Protein AF-A0A9Q0IWR7-F1 (afdb_monomer_lite)

Structure (mmCIF, N/CA/C/O backbone):
data_AF-A0A9Q0IWR7-F1
#
_entry.id   AF-A0A9Q0IWR7-F1
#
loop_
_atom_site.group_PDB
_atom_site.id
_atom_site.type_symbol
_atom_site.label_atom_id
_atom_site.label_alt_id
_atom_site.label_comp_id
_atom_site.label_asym_id
_atom_site.label_entity_id
_atom_site.label_seq_id
_atom_site.pdbx_PDB_ins_code
_atom_site.Cartn_x
_atom_site.Cartn_y
_atom_site.Cartn_z
_atom_site.occupancy
_atom_site.B_iso_or_equiv
_atom_site.auth_seq_id
_atom_site.auth_comp_id
_atom_site.auth_asym_id
_atom_site.auth_atom_id
_atom_site.pdbx_PDB_model_num
ATOM 1 N N . MET A 1 1 ? 2.827 -54.522 26.777 1.00 41.12 1 MET A N 1
ATOM 2 C CA . MET A 1 1 ? 3.327 -54.935 28.103 1.00 41.12 1 MET A CA 1
ATOM 3 C C . MET A 1 1 ? 3.420 -53.697 28.974 1.00 41.12 1 MET A C 1
ATOM 5 O O . MET A 1 1 ? 3.984 -52.702 28.541 1.00 41.12 1 MET A O 1
ATOM 9 N N . PHE A 1 2 ? 2.756 -53.741 30.126 1.00 38.50 2 PHE A N 1
ATOM 10 C CA . PHE A 1 2 ? 2.715 -52.684 31.132 1.00 38.50 2 PHE A CA 1
ATOM 11 C C . PHE A 1 2 ? 4.059 -52.558 31.858 1.00 38.50 2 PHE A C 1
ATOM 13 O O . PHE A 1 2 ? 4.732 -53.561 32.070 1.00 38.50 2 PHE A O 1
ATOM 20 N N . GLY A 1 3 ? 4.394 -51.349 32.307 1.00 38.94 3 GLY A N 1
ATOM 21 C CA . GLY A 1 3 ? 5.533 -51.109 33.192 1.00 38.94 3 GLY A CA 1
ATOM 22 C C . GLY A 1 3 ? 5.441 -49.756 33.887 1.00 38.94 3 GLY A C 1
ATOM 23 O O . GLY A 1 3 ? 6.139 -48.819 33.522 1.00 38.94 3 GLY A O 1
ATOM 24 N N . ARG A 1 4 ? 4.542 -49.647 34.873 1.00 45.91 4 ARG A N 1
ATOM 25 C CA . ARG A 1 4 ? 4.593 -48.610 35.915 1.00 45.91 4 ARG A CA 1
ATOM 26 C C . ARG A 1 4 ? 5.762 -48.927 36.855 1.00 45.91 4 ARG A C 1
ATOM 28 O O . ARG A 1 4 ? 5.906 -50.087 37.224 1.00 45.91 4 ARG A O 1
ATOM 35 N N . SER A 1 5 ? 6.473 -47.917 37.356 1.00 41.66 5 SER A N 1
ATOM 36 C CA . SER A 1 5 ? 6.994 -47.993 38.724 1.00 41.66 5 SER A CA 1
ATOM 37 C C . SER A 1 5 ? 7.139 -46.613 39.362 1.00 41.66 5 SER A C 1
ATOM 39 O O . SER A 1 5 ? 7.797 -45.719 38.835 1.00 41.66 5 SER A O 1
ATOM 41 N N . LEU A 1 6 ? 6.444 -46.473 40.488 1.00 42.81 6 LEU A N 1
ATOM 42 C CA . LEU A 1 6 ? 6.506 -45.396 41.467 1.00 42.81 6 LEU A CA 1
ATOM 43 C C . LEU A 1 6 ? 7.696 -45.647 42.398 1.00 42.81 6 LEU A C 1
ATOM 45 O O . LEU A 1 6 ? 7.884 -46.776 42.838 1.00 42.81 6 LEU A O 1
ATOM 49 N N . ALA A 1 7 ? 8.382 -44.592 42.829 1.00 48.00 7 ALA A N 1
ATOM 50 C CA . ALA A 1 7 ? 9.009 -44.585 44.145 1.00 48.00 7 ALA A CA 1
ATOM 51 C C . ALA A 1 7 ? 8.925 -43.178 44.743 1.00 48.00 7 ALA A C 1
ATOM 53 O O . ALA A 1 7 ? 9.315 -42.185 44.137 1.00 48.00 7 ALA A O 1
ATOM 54 N N . ARG A 1 8 ? 8.336 -43.140 45.934 1.00 42.78 8 ARG A N 1
ATOM 55 C CA . ARG A 1 8 ? 8.039 -42.004 46.797 1.00 42.78 8 ARG A CA 1
ATOM 56 C C . ARG A 1 8 ? 8.850 -42.271 48.064 1.00 42.78 8 ARG A C 1
ATOM 58 O O . ARG A 1 8 ? 8.611 -43.313 48.662 1.00 42.78 8 ARG A O 1
ATOM 65 N N . ILE A 1 9 ? 9.767 -41.395 48.475 1.00 40.28 9 ILE A N 1
ATOM 66 C CA . ILE A 1 9 ? 10.351 -41.430 49.828 1.00 40.28 9 ILE A CA 1
ATOM 67 C C . ILE A 1 9 ? 10.498 -39.990 50.336 1.00 40.28 9 ILE A C 1
ATOM 69 O O . ILE A 1 9 ? 11.224 -39.186 49.758 1.00 40.28 9 ILE A O 1
ATOM 73 N N . SER A 1 10 ? 9.744 -39.700 51.397 1.00 44.88 10 SER A N 1
ATOM 74 C CA . SER A 1 10 ? 9.852 -38.536 52.281 1.00 44.88 10 SER A CA 1
ATOM 75 C C . SER A 1 10 ? 10.959 -38.733 53.319 1.00 44.88 10 SER A C 1
ATOM 77 O O . SER A 1 10 ? 11.195 -39.871 53.710 1.00 44.88 10 SER A O 1
ATOM 79 N N . HIS A 1 11 ? 11.539 -37.626 53.800 1.00 40.84 11 HIS A N 1
ATOM 80 C CA . HIS A 1 11 ? 11.895 -37.281 55.199 1.00 40.84 11 HIS A CA 1
ATOM 81 C C . HIS A 1 11 ? 12.843 -36.060 55.129 1.00 40.84 11 HIS A C 1
ATOM 83 O O . HIS A 1 11 ? 13.889 -36.149 54.503 1.00 40.84 11 HIS A O 1
ATOM 89 N N . SER A 1 12 ? 12.415 -34.834 55.452 1.00 35.91 12 SER A N 1
ATOM 90 C CA . SER A 1 12 ? 12.261 -34.223 56.791 1.00 35.91 12 SER A CA 1
ATOM 91 C C . SER A 1 12 ? 13.590 -34.011 57.546 1.00 35.91 12 SER A C 1
ATOM 93 O O . SER A 1 12 ? 14.082 -34.936 58.182 1.00 35.91 12 SER A O 1
ATOM 95 N N . ASP A 1 13 ? 14.102 -32.773 57.421 1.00 40.91 13 ASP A N 1
ATOM 96 C CA . ASP A 1 13 ? 14.822 -31.859 58.352 1.00 40.91 13 ASP A CA 1
ATOM 97 C C . ASP A 1 13 ? 14.980 -32.284 59.833 1.00 40.91 13 ASP A C 1
ATOM 99 O O . ASP A 1 13 ? 14.091 -32.986 60.326 1.00 40.91 13 ASP A O 1
ATOM 103 N N . PRO A 1 14 ? 15.997 -31.801 60.614 1.00 50.84 14 PRO A N 1
ATOM 104 C CA . PRO A 1 14 ? 16.181 -30.353 60.887 1.00 50.84 14 PRO A CA 1
ATOM 105 C C . PRO A 1 14 ? 17.577 -29.846 61.368 1.00 50.84 14 PRO A C 1
ATOM 107 O O . PRO A 1 14 ? 18.531 -30.602 61.515 1.00 50.84 14 PRO A O 1
ATOM 110 N N . SER A 1 15 ? 17.611 -28.549 61.730 1.00 34.06 15 SER A N 1
ATOM 111 C CA . SER A 1 15 ? 18.489 -27.879 62.725 1.00 34.06 15 SER A CA 1
ATOM 112 C C . SER A 1 15 ? 19.572 -26.945 62.150 1.00 34.06 15 SER A C 1
ATOM 114 O O . SER A 1 15 ? 20.612 -27.391 61.688 1.00 34.06 15 SER A O 1
ATOM 116 N N . VAL A 1 16 ? 19.278 -25.644 61.997 1.00 40.47 16 VAL A N 1
ATOM 117 C CA . VAL A 1 16 ? 19.500 -24.528 62.960 1.00 40.47 16 VAL A CA 1
ATOM 118 C C . VAL A 1 16 ? 20.969 -24.103 63.077 1.00 40.47 16 VAL A C 1
ATOM 120 O O . VAL A 1 16 ? 21.772 -24.785 63.704 1.00 40.47 16 VAL A O 1
ATOM 123 N N . ALA A 1 17 ? 21.270 -22.900 62.580 1.00 39.53 17 ALA A N 1
ATOM 124 C CA . ALA A 1 17 ? 22.280 -22.017 63.158 1.00 39.53 17 ALA A CA 1
ATOM 125 C C . ALA A 1 17 ? 21.910 -20.553 62.874 1.00 39.53 17 ALA A C 1
ATOM 127 O O . ALA A 1 17 ? 21.744 -20.135 61.730 1.00 39.53 17 ALA A O 1
ATOM 128 N N . SER A 1 18 ? 21.728 -19.831 63.973 1.00 39.38 18 SER A N 1
ATOM 129 C CA . SER A 1 18 ? 21.350 -18.432 64.113 1.00 39.38 18 SER A CA 1
ATOM 130 C C . SER A 1 18 ? 22.397 -17.457 63.568 1.00 39.38 18 SER A C 1
ATOM 132 O O . SER A 1 18 ? 23.594 -17.733 63.602 1.00 39.38 18 SER A O 1
ATOM 134 N N . GLY A 1 19 ? 21.934 -16.276 63.160 1.00 35.06 19 GLY A N 1
ATOM 135 C CA . GLY A 1 19 ? 22.763 -15.113 62.859 1.00 35.06 19 GLY A CA 1
ATOM 136 C C . GLY A 1 19 ? 21.893 -13.867 62.722 1.00 35.06 19 GLY A C 1
ATOM 137 O O . GLY A 1 19 ? 21.294 -13.641 61.677 1.00 35.06 19 GLY A O 1
ATOM 138 N N . GLU A 1 20 ? 21.791 -13.132 63.826 1.00 35.59 20 GLU A N 1
ATOM 139 C CA . GLU A 1 20 ? 21.267 -11.769 64.011 1.00 35.59 20 GLU A CA 1
ATOM 140 C C . GLU A 1 20 ? 21.790 -10.813 62.915 1.00 35.59 20 GLU A C 1
ATOM 142 O O . GLU A 1 20 ? 22.864 -11.036 62.371 1.00 35.59 20 GLU A O 1
ATOM 147 N N . GLY A 1 21 ? 21.175 -9.708 62.504 1.00 31.61 21 GLY A N 1
ATOM 148 C CA . GLY A 1 21 ? 20.061 -8.876 62.946 1.00 31.61 21 GLY A CA 1
ATOM 149 C C . GLY A 1 21 ? 20.115 -7.602 62.071 1.00 31.61 21 GLY A C 1
ATOM 150 O O . GLY A 1 21 ? 21.163 -7.299 61.501 1.00 31.61 21 GLY A O 1
ATOM 151 N N . GLY A 1 22 ? 19.012 -6.867 61.909 1.00 32.97 22 GLY A N 1
ATOM 152 C CA . GLY A 1 22 ? 19.027 -5.619 61.130 1.00 32.97 22 GLY A CA 1
ATOM 153 C C . GLY A 1 22 ? 17.662 -5.208 60.596 1.00 32.97 22 GLY A C 1
ATOM 154 O O . GLY A 1 22 ? 17.288 -5.537 59.478 1.00 32.97 22 GLY A O 1
ATOM 155 N N . GLU A 1 23 ? 16.932 -4.508 61.446 1.00 37.97 23 GLU A N 1
ATOM 156 C CA . GLU A 1 23 ? 15.616 -3.908 61.268 1.00 37.97 23 GLU A CA 1
ATOM 157 C C . GLU A 1 23 ? 15.608 -2.767 60.240 1.00 37.97 23 GLU A C 1
ATOM 159 O O . GLU A 1 23 ? 16.366 -1.825 60.412 1.00 37.97 23 GLU A O 1
ATOM 164 N N . GLU A 1 24 ? 14.701 -2.788 59.252 1.00 38.50 24 GLU A N 1
ATOM 165 C CA . GLU A 1 24 ? 14.081 -1.565 58.719 1.00 38.50 24 GLU A CA 1
ATOM 166 C C . GLU A 1 24 ? 12.637 -1.810 58.245 1.00 38.50 24 GLU A C 1
ATOM 168 O O . GLU A 1 24 ? 12.240 -2.887 57.799 1.00 38.50 24 GLU A O 1
ATOM 173 N N . ARG A 1 25 ? 11.837 -0.768 58.459 1.00 37.94 25 ARG A N 1
ATOM 174 C CA . ARG A 1 25 ? 10.377 -0.703 58.547 1.00 37.94 25 ARG A CA 1
ATOM 175 C C . ARG A 1 25 ? 9.692 -0.590 57.181 1.00 37.94 25 ARG A C 1
ATOM 177 O O . ARG A 1 25 ? 10.256 -0.043 56.244 1.00 37.94 25 ARG A O 1
ATOM 184 N N . GLY A 1 26 ? 8.399 -0.928 57.151 1.00 32.69 26 GLY A N 1
ATOM 185 C CA . GLY A 1 26 ? 7.436 -0.328 56.215 1.00 32.69 26 GLY A CA 1
ATOM 186 C C . GLY A 1 26 ? 6.724 -1.329 55.316 1.00 32.69 26 GLY A C 1
ATOM 187 O O . GLY A 1 26 ? 7.130 -1.559 54.183 1.00 32.69 26 GLY A O 1
ATOM 188 N N . GLY A 1 27 ? 5.640 -1.916 55.824 1.00 38.59 27 GLY A N 1
ATOM 189 C CA . GLY A 1 27 ? 4.700 -2.673 55.009 1.00 38.59 27 GLY A CA 1
ATOM 190 C C . GLY A 1 27 ? 3.850 -1.731 54.164 1.00 38.59 27 GLY A C 1
ATOM 191 O O . GLY A 1 27 ? 3.197 -0.845 54.706 1.00 38.59 27 GLY A O 1
ATOM 192 N N . ASP A 1 28 ? 3.834 -1.961 52.855 1.00 31.08 28 ASP A N 1
ATOM 193 C CA . ASP A 1 28 ? 2.766 -1.482 51.990 1.00 31.08 28 ASP A CA 1
ATOM 194 C C . ASP A 1 28 ? 2.452 -2.533 50.918 1.00 31.08 28 ASP A C 1
ATOM 196 O O . ASP A 1 28 ? 3.308 -3.322 50.497 1.00 31.08 28 ASP A O 1
ATOM 200 N N . GLY A 1 29 ? 1.170 -2.607 50.581 1.00 30.97 29 GLY A N 1
ATOM 201 C CA . GLY A 1 29 ? 0.523 -3.714 49.903 1.00 30.97 29 GLY A CA 1
ATOM 202 C C . GLY A 1 29 ? 1.158 -4.071 48.565 1.00 30.97 29 GLY A C 1
ATOM 203 O O . GLY A 1 29 ? 1.404 -3.229 47.706 1.00 30.97 29 GLY A O 1
ATOM 204 N N . ARG A 1 30 ? 1.335 -5.375 48.343 1.00 27.56 30 ARG A N 1
ATOM 205 C CA . ARG A 1 30 ? 1.455 -5.928 46.994 1.00 27.56 30 ARG A CA 1
ATOM 206 C C . ARG A 1 30 ? 0.053 -6.225 46.460 1.00 27.56 30 ARG A C 1
ATOM 208 O O . ARG A 1 30 ? -0.486 -7.278 46.798 1.00 27.56 30 ARG A O 1
ATOM 215 N N . PRO A 1 31 ? -0.537 -5.391 45.591 1.00 27.89 31 PRO A N 1
ATOM 216 C CA . PRO A 1 31 ? -1.572 -5.861 44.699 1.00 27.89 31 PRO A CA 1
ATOM 217 C C . PRO A 1 31 ? -0.926 -6.535 43.485 1.00 27.89 31 PRO A C 1
ATOM 219 O O . PRO A 1 31 ? 0.030 -6.048 42.883 1.00 27.89 31 PRO A O 1
ATOM 222 N N . HIS A 1 32 ? -1.468 -7.706 43.177 1.00 25.92 32 HIS A N 1
ATOM 223 C CA . HIS A 1 32 ? -1.419 -8.427 41.914 1.00 25.92 32 HIS A CA 1
ATOM 224 C C . HIS A 1 32 ? -0.669 -7.767 40.747 1.00 25.92 32 HIS A C 1
ATOM 226 O O . HIS A 1 32 ? -1.102 -6.788 40.145 1.00 25.92 32 HIS A O 1
ATOM 232 N N . ARG A 1 33 ? 0.390 -8.459 40.321 1.00 28.05 33 ARG A N 1
ATOM 233 C CA . ARG A 1 33 ? 1.011 -8.380 38.997 1.00 28.05 33 ARG A CA 1
ATOM 234 C C . ARG A 1 33 ? -0.003 -8.817 37.926 1.00 28.05 33 ARG A C 1
ATOM 236 O O . ARG A 1 33 ? 0.057 -9.934 37.423 1.00 28.05 33 ARG A O 1
ATOM 243 N N . VAL A 1 34 ? -0.962 -7.951 37.615 1.00 30.86 34 VAL A N 1
ATOM 244 C CA . VAL A 1 34 ? -1.959 -8.113 36.553 1.00 30.86 34 VAL A CA 1
ATOM 245 C C . VAL A 1 34 ? -2.017 -6.782 35.795 1.00 30.86 34 VAL A C 1
ATOM 247 O O . VAL A 1 34 ? -2.397 -5.761 36.349 1.00 30.86 34 VAL A O 1
ATOM 250 N N . LEU A 1 35 ? -1.619 -6.824 34.517 1.00 29.80 35 LEU A N 1
ATOM 251 C CA . LEU A 1 35 ? -1.789 -5.780 33.489 1.00 29.80 35 LEU A CA 1
ATOM 252 C C . LEU A 1 35 ? -0.868 -4.546 33.546 1.00 29.80 35 LEU A C 1
ATOM 254 O O . LEU A 1 35 ? -1.330 -3.412 33.583 1.00 29.80 35 LEU A O 1
ATOM 258 N N . VAL A 1 36 ? 0.437 -4.750 33.339 1.00 28.16 36 VAL A N 1
ATOM 259 C CA . VAL A 1 36 ? 1.291 -3.711 32.721 1.00 28.16 36 VAL A CA 1
ATOM 260 C C . VAL A 1 36 ? 1.744 -4.189 31.341 1.00 28.16 36 VAL A C 1
ATOM 262 O O . VAL A 1 36 ? 2.918 -4.376 31.061 1.00 28.16 36 VAL A O 1
ATOM 265 N N . TYR A 1 37 ? 0.768 -4.442 30.471 1.00 27.36 37 TYR A N 1
ATOM 266 C CA . TYR A 1 37 ? 0.974 -4.641 29.035 1.00 27.36 37 TYR A CA 1
ATOM 267 C C . TYR A 1 37 ? -0.186 -3.979 28.285 1.00 27.36 37 TYR A C 1
ATOM 269 O O . TYR A 1 37 ? -1.074 -4.672 27.798 1.00 27.36 37 TYR A O 1
ATOM 277 N N . SER A 1 38 ? -0.249 -2.641 28.241 1.00 30.70 38 SER A N 1
ATOM 278 C CA . SER A 1 38 ? -1.127 -1.946 27.268 1.00 30.70 38 SER A CA 1
ATOM 279 C C . SER A 1 38 ? -0.945 -0.432 27.102 1.00 30.70 38 SER A C 1
ATOM 281 O O . SER A 1 38 ? -1.618 0.133 26.248 1.00 30.70 38 SER A O 1
ATOM 283 N N . ALA A 1 39 ? -0.052 0.245 27.829 1.00 29.77 39 ALA A N 1
ATOM 284 C CA . ALA A 1 39 ? 0.081 1.703 27.692 1.00 29.77 39 ALA A CA 1
ATOM 285 C C . ALA A 1 39 ? 1.221 2.173 26.761 1.00 29.77 39 ALA A C 1
ATOM 287 O O . ALA A 1 39 ? 1.175 3.296 26.285 1.00 29.77 39 ALA A O 1
ATOM 288 N N . ALA A 1 40 ? 2.209 1.331 26.436 1.00 29.47 40 ALA A N 1
ATOM 289 C CA . ALA A 1 40 ? 3.458 1.781 25.800 1.00 29.47 40 ALA A CA 1
ATOM 290 C C . ALA A 1 40 ? 3.580 1.519 24.279 1.00 29.47 40 ALA A C 1
ATOM 292 O O . ALA A 1 40 ? 4.687 1.452 23.758 1.00 29.47 40 ALA A O 1
ATOM 293 N N . VAL A 1 41 ? 2.475 1.340 23.543 1.00 39.16 41 VAL A N 1
ATOM 294 C CA . VAL A 1 41 ? 2.519 1.120 22.071 1.00 39.16 41 VAL A CA 1
ATOM 295 C C . VAL A 1 41 ? 1.772 2.215 21.294 1.00 39.16 41 VAL A C 1
ATOM 297 O O . VAL A 1 41 ? 1.523 2.071 20.101 1.00 39.16 41 VAL A O 1
ATOM 300 N N . MET A 1 42 ? 1.380 3.317 21.943 1.00 33.22 42 MET A N 1
ATOM 301 C CA . MET A 1 42 ? 0.519 4.325 21.306 1.00 33.22 42 MET A CA 1
ATOM 302 C C . MET A 1 42 ? 1.178 5.664 20.957 1.00 33.22 42 MET A C 1
ATOM 304 O O . MET A 1 42 ? 0.521 6.455 20.284 1.00 33.22 42 MET A O 1
ATOM 308 N N . ASP A 1 43 ? 2.464 5.866 21.256 1.00 31.22 43 ASP A N 1
ATOM 309 C CA . ASP A 1 43 ? 3.120 7.169 21.047 1.00 31.22 43 ASP A CA 1
ATOM 310 C C . ASP A 1 43 ? 4.036 7.279 19.820 1.00 31.22 43 ASP A C 1
ATOM 312 O O . ASP A 1 43 ? 4.661 8.310 19.620 1.00 31.22 43 ASP A O 1
ATOM 316 N N . ASP A 1 44 ? 4.043 6.296 18.917 1.00 37.50 44 ASP A N 1
ATOM 317 C CA . ASP A 1 44 ? 4.749 6.423 17.633 1.00 37.50 44 ASP A CA 1
ATOM 318 C C . ASP A 1 44 ? 3.852 6.027 16.456 1.00 37.50 44 ASP A C 1
ATOM 320 O O . ASP A 1 44 ? 4.021 5.007 15.781 1.00 37.50 44 ASP A O 1
ATOM 324 N N . VAL A 1 45 ? 2.866 6.878 16.171 1.00 37.59 45 VAL A N 1
ATOM 325 C CA . VAL A 1 45 ? 2.390 7.017 14.792 1.00 37.59 45 VAL A CA 1
ATOM 326 C C . VAL A 1 45 ? 3.107 8.236 14.224 1.00 37.59 45 VAL A C 1
ATOM 328 O O . VAL A 1 45 ? 2.621 9.348 14.427 1.00 37.59 45 VAL A O 1
ATOM 331 N N . PRO A 1 46 ? 4.254 8.074 13.535 1.00 42.16 46 PRO A N 1
ATOM 332 C CA . PRO A 1 46 ? 4.946 9.211 12.957 1.00 42.16 46 PRO A CA 1
ATOM 333 C C . PRO A 1 46 ? 3.995 9.954 12.020 1.00 42.16 46 PRO A C 1
ATOM 335 O O . PRO A 1 46 ? 3.526 9.433 10.999 1.00 42.16 46 PRO A O 1
ATOM 338 N N . HIS A 1 47 ? 3.714 11.191 12.414 1.00 44.78 47 HIS A N 1
ATOM 339 C CA . HIS A 1 47 ? 2.859 12.156 11.749 1.00 44.78 47 HIS A CA 1
ATOM 340 C C . HIS A 1 47 ? 3.579 12.741 10.523 1.00 44.78 47 HIS A C 1
ATOM 342 O O . HIS A 1 47 ? 3.740 13.942 10.407 1.00 44.78 47 HIS A O 1
ATOM 348 N N . ALA A 1 48 ? 4.060 11.902 9.605 1.00 41.06 48 ALA A N 1
ATOM 349 C CA . ALA A 1 48 ? 4.603 12.347 8.323 1.00 41.06 48 ALA A CA 1
ATOM 350 C C . ALA A 1 48 ? 4.715 11.165 7.356 1.00 41.06 48 ALA A C 1
ATOM 352 O O . ALA A 1 48 ? 5.745 10.510 7.228 1.00 41.06 48 ALA A O 1
ATOM 353 N N . LEU A 1 49 ? 3.642 10.903 6.617 1.00 39.94 49 LEU A N 1
ATOM 354 C CA . LEU A 1 49 ? 3.804 10.438 5.245 1.00 39.94 49 LEU A CA 1
ATOM 355 C C . LEU A 1 49 ? 3.165 11.506 4.379 1.00 39.94 49 LEU A C 1
ATOM 357 O O . LEU A 1 49 ? 2.032 11.368 3.927 1.00 39.94 49 LEU A O 1
ATOM 361 N N . VAL A 1 50 ? 3.913 12.603 4.244 1.00 37.56 50 VAL A N 1
ATOM 362 C CA . VAL A 1 50 ? 3.805 13.525 3.119 1.00 37.56 50 VAL A CA 1
ATOM 363 C C . VAL A 1 50 ? 3.653 12.654 1.876 1.00 37.56 50 VAL A C 1
ATOM 365 O O . VAL A 1 50 ? 4.529 11.846 1.565 1.00 37.56 50 VAL A O 1
ATOM 368 N N . ALA A 1 51 ? 2.505 12.746 1.211 1.00 51.31 51 ALA A N 1
ATOM 369 C CA . ALA A 1 51 ? 2.427 12.304 -0.167 1.00 51.31 51 ALA A CA 1
ATOM 370 C C . ALA A 1 51 ? 3.390 13.195 -0.960 1.00 51.31 51 ALA A C 1
ATOM 372 O O . ALA A 1 51 ? 3.300 14.417 -0.852 1.00 51.31 51 ALA A O 1
ATOM 373 N N . PRO A 1 52 ? 4.307 12.600 -1.736 1.00 44.16 52 PRO A N 1
ATOM 374 C CA . PRO A 1 52 ? 4.291 12.960 -3.144 1.00 44.16 52 PRO A CA 1
ATOM 375 C C . PRO A 1 52 ? 4.771 11.782 -4.000 1.00 44.16 52 PRO A C 1
ATOM 377 O O . PRO A 1 52 ? 5.928 11.729 -4.402 1.00 44.16 52 PRO A O 1
ATOM 380 N N . THR A 1 53 ? 3.896 10.840 -4.356 1.00 46.28 53 THR A N 1
ATOM 381 C CA . THR A 1 53 ? 4.220 9.955 -5.495 1.00 46.28 53 THR A CA 1
ATOM 382 C C . THR A 1 53 ? 3.948 10.624 -6.839 1.00 46.28 53 THR A C 1
ATOM 384 O O . THR A 1 53 ? 4.336 10.081 -7.858 1.00 46.28 53 THR A O 1
ATOM 387 N N . GLY A 1 54 ? 3.380 11.836 -6.850 1.00 38.34 54 GLY A N 1
ATOM 388 C CA . GLY A 1 54 ? 3.417 12.711 -8.024 1.00 38.34 54 GLY A CA 1
ATOM 389 C C . GLY A 1 54 ? 4.757 13.436 -8.211 1.00 38.34 54 GLY A C 1
ATOM 390 O O . GLY A 1 54 ? 4.963 14.021 -9.260 1.00 38.34 54 GLY A O 1
ATOM 391 N N . GLY A 1 55 ? 5.660 13.414 -7.216 1.00 37.44 55 GLY A N 1
ATOM 392 C CA . GLY A 1 55 ? 6.923 14.167 -7.241 1.00 37.44 55 GLY A CA 1
ATOM 393 C C . GLY A 1 55 ? 8.166 13.347 -7.597 1.00 37.44 55 GLY A C 1
ATOM 394 O O . GLY A 1 55 ? 9.126 13.896 -8.119 1.00 37.44 55 GLY A O 1
ATOM 395 N N . GLN A 1 56 ? 8.160 12.030 -7.359 1.00 43.38 56 GLN A N 1
ATOM 396 C CA . GLN A 1 56 ? 9.287 11.162 -7.741 1.00 43.38 56 GLN A CA 1
ATOM 397 C C . GLN A 1 56 ? 9.284 10.804 -9.230 1.00 43.38 56 GLN A C 1
ATOM 399 O O . GLN A 1 56 ? 10.342 10.529 -9.788 1.00 43.38 56 GLN A O 1
ATOM 404 N N . ASP A 1 57 ? 8.125 10.880 -9.890 1.00 41.38 57 ASP A N 1
ATOM 405 C CA . ASP A 1 57 ? 8.079 10.851 -11.350 1.00 41.38 57 ASP A CA 1
ATOM 406 C C . ASP A 1 57 ? 8.769 12.098 -11.936 1.00 41.38 57 ASP A C 1
ATOM 408 O O . ASP A 1 57 ? 9.534 11.970 -12.889 1.00 41.38 57 ASP A O 1
ATOM 412 N N . ILE A 1 58 ? 8.617 13.280 -11.322 1.00 43.94 58 ILE A N 1
ATOM 413 C CA . ILE A 1 58 ? 9.165 14.552 -11.836 1.00 43.94 58 ILE A CA 1
ATOM 414 C C . ILE A 1 58 ? 10.694 14.505 -11.985 1.00 43.94 58 ILE A C 1
ATOM 416 O O . ILE A 1 58 ? 11.212 14.910 -13.020 1.00 43.94 58 ILE A O 1
ATOM 420 N N . ILE A 1 59 ? 11.414 13.932 -11.016 1.00 46.28 59 ILE A N 1
ATOM 421 C CA . ILE A 1 59 ? 12.889 13.983 -10.984 1.00 46.28 59 ILE A CA 1
ATOM 422 C C . ILE A 1 59 ? 13.538 13.091 -12.064 1.00 46.28 59 ILE A C 1
ATOM 424 O O . ILE A 1 59 ? 14.665 13.343 -12.483 1.00 46.28 59 ILE A O 1
ATOM 428 N N . ILE A 1 60 ? 12.844 12.059 -12.562 1.00 48.22 60 ILE A N 1
ATOM 429 C CA . ILE A 1 60 ? 13.420 11.116 -13.543 1.00 48.22 60 ILE A CA 1
ATOM 430 C C . ILE A 1 60 ? 12.980 11.432 -14.978 1.00 48.22 60 ILE A C 1
ATOM 432 O O . ILE A 1 60 ? 13.764 11.230 -15.909 1.00 48.22 60 ILE A O 1
ATOM 436 N N . TRP A 1 61 ? 11.791 12.013 -15.182 1.00 44.84 61 TRP A N 1
ATOM 437 C CA . TRP A 1 61 ? 11.428 12.587 -16.488 1.00 44.84 61 TRP A CA 1
ATOM 438 C C . TRP A 1 61 ? 12.337 13.768 -16.878 1.00 44.84 61 TRP A C 1
ATOM 440 O O . TRP A 1 61 ? 12.546 14.020 -18.063 1.00 44.84 61 TRP A O 1
ATOM 450 N N . GLU A 1 62 ? 12.968 14.426 -15.903 1.00 44.72 6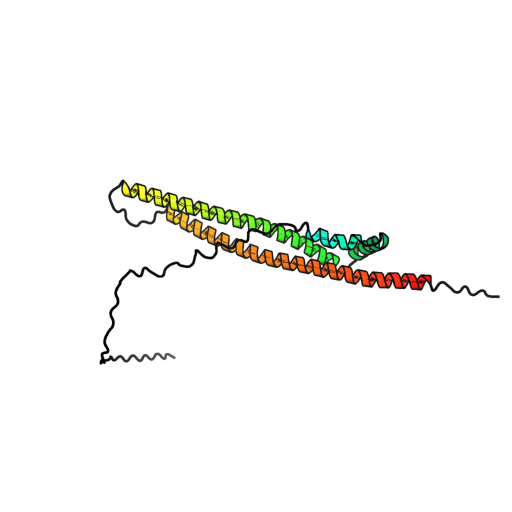2 GLU A N 1
ATOM 451 C CA . GLU A 1 62 ? 13.916 15.526 -16.117 1.00 44.72 62 GLU A CA 1
ATOM 452 C C . GLU A 1 62 ? 15.264 15.071 -16.719 1.00 44.72 62 GLU A C 1
ATOM 454 O O . GLU A 1 62 ? 15.951 15.846 -17.383 1.00 44.72 62 GLU A O 1
ATOM 459 N N . GLY A 1 63 ? 15.618 13.783 -16.599 1.00 48.12 63 GLY A N 1
ATOM 460 C CA . GLY A 1 63 ? 16.798 13.211 -17.262 1.00 48.12 63 GLY A CA 1
ATOM 461 C C . GLY A 1 63 ? 16.646 13.067 -18.784 1.00 48.12 63 GLY A C 1
ATOM 462 O O . GLY A 1 63 ? 17.632 13.168 -19.515 1.00 48.12 63 GLY A O 1
ATOM 463 N N . LEU A 1 64 ? 15.412 12.881 -19.270 1.00 50.44 64 LEU A N 1
ATOM 464 C CA . LEU A 1 64 ? 15.084 12.824 -20.703 1.00 50.44 64 LEU A CA 1
ATOM 465 C C . LEU A 1 64 ? 15.023 14.215 -21.342 1.00 50.44 64 LEU A C 1
ATOM 467 O O . LEU A 1 64 ? 15.329 14.362 -22.522 1.00 50.44 64 LEU A O 1
ATOM 471 N N . ALA A 1 65 ? 14.742 15.256 -20.552 1.00 49.91 65 ALA A N 1
ATOM 472 C CA . ALA A 1 65 ? 14.708 16.643 -21.018 1.00 49.91 65 ALA A CA 1
ATOM 473 C C . ALA A 1 65 ? 16.068 17.165 -21.539 1.00 49.91 65 ALA A C 1
ATOM 475 O O . ALA A 1 65 ? 16.129 18.246 -22.119 1.00 49.91 65 ALA A O 1
ATOM 476 N N . ARG A 1 66 ? 17.163 16.404 -21.369 1.00 58.75 66 ARG A N 1
ATOM 477 C CA . ARG A 1 66 ? 18.500 16.715 -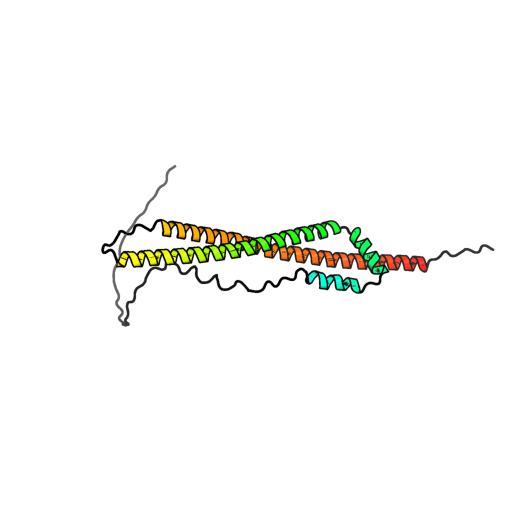21.915 1.00 58.75 66 ARG A CA 1
ATOM 478 C C . ARG A 1 66 ? 18.848 15.955 -23.204 1.00 58.75 66 ARG A C 1
ATOM 480 O O . ARG A 1 66 ? 20.003 15.998 -23.627 1.00 58.75 66 ARG A O 1
ATOM 487 N N . LEU A 1 67 ? 17.902 15.249 -23.830 1.00 65.31 67 LEU A N 1
ATOM 488 C CA . LEU A 1 67 ? 18.116 14.610 -25.133 1.00 65.31 67 LEU A CA 1
ATOM 489 C C . LEU A 1 67 ? 17.771 15.572 -26.280 1.00 65.31 67 LEU A C 1
ATOM 491 O O . LEU A 1 67 ? 16.820 16.344 -26.196 1.00 65.31 67 LEU A O 1
ATOM 495 N N . SER A 1 68 ? 18.535 15.519 -27.376 1.00 78.31 68 SER A N 1
ATOM 496 C CA . SER A 1 68 ? 18.125 16.175 -28.623 1.00 78.31 68 SER A CA 1
ATOM 497 C C . SER A 1 68 ? 16.836 15.534 -29.146 1.00 78.31 68 SER A C 1
ATOM 499 O O . SER A 1 68 ? 16.588 14.356 -28.886 1.00 78.31 68 SER A O 1
ATOM 501 N N . ALA A 1 69 ? 16.035 16.275 -29.918 1.00 75.44 69 ALA A N 1
ATOM 502 C CA . ALA A 1 69 ? 14.744 15.791 -30.421 1.00 75.44 69 ALA A CA 1
ATOM 503 C C . ALA A 1 69 ? 14.838 14.412 -31.111 1.00 75.44 69 ALA A C 1
ATOM 505 O O . ALA A 1 69 ? 14.046 13.525 -30.811 1.00 75.44 69 ALA A O 1
ATOM 506 N N . GLY A 1 70 ? 15.865 14.185 -31.940 1.00 72.94 70 GLY A N 1
ATOM 507 C CA . GLY A 1 70 ? 16.078 12.889 -32.599 1.00 72.94 70 GLY A CA 1
ATOM 508 C C . GLY A 1 70 ? 16.499 11.758 -31.648 1.00 72.94 70 GLY A C 1
ATOM 509 O O . GLY A 1 70 ? 16.075 10.619 -31.818 1.00 72.94 70 GLY A O 1
ATOM 510 N N . LYS A 1 71 ? 17.285 12.054 -30.602 1.00 75.19 71 LYS A N 1
ATOM 511 C CA . LYS A 1 71 ? 17.652 11.053 -29.582 1.00 75.19 71 LYS A CA 1
ATOM 512 C C . LYS A 1 71 ? 16.460 10.719 -28.676 1.00 75.19 71 LYS A C 1
ATOM 514 O O . LYS A 1 71 ? 16.342 9.584 -28.223 1.00 75.19 71 LYS A O 1
ATOM 519 N N . GLN A 1 72 ? 15.572 11.685 -28.441 1.00 78.00 72 GLN A N 1
ATOM 520 C CA . GLN A 1 72 ? 14.318 11.482 -27.718 1.00 78.00 72 GLN A CA 1
ATOM 521 C C . GLN A 1 72 ? 13.345 10.594 -28.509 1.00 78.00 72 GLN A C 1
ATOM 523 O O . GLN A 1 72 ? 12.830 9.624 -27.960 1.00 78.00 72 GLN A O 1
ATOM 528 N N . GLU A 1 73 ? 13.152 10.861 -29.803 1.00 78.31 73 GLU A N 1
ATOM 529 C CA . GLU A 1 73 ? 12.307 10.033 -30.675 1.00 78.31 73 GLU A CA 1
ATOM 530 C C . GLU A 1 73 ? 12.806 8.581 -30.738 1.00 78.31 73 GLU A C 1
ATOM 532 O O . GLU A 1 73 ? 12.033 7.635 -30.561 1.00 78.31 73 GLU A O 1
ATOM 537 N N . ALA A 1 74 ? 14.121 8.394 -30.882 1.00 77.69 74 ALA A N 1
ATOM 538 C CA . ALA A 1 74 ? 14.734 7.073 -30.858 1.00 77.69 74 ALA A CA 1
ATOM 539 C C . ALA A 1 74 ? 14.545 6.351 -29.512 1.00 77.69 74 ALA A C 1
ATOM 541 O O . ALA A 1 74 ? 14.301 5.144 -29.488 1.00 77.69 74 ALA A O 1
ATOM 542 N N . PHE A 1 75 ? 14.607 7.077 -28.390 1.00 78.19 75 PHE A N 1
ATOM 543 C CA . PHE A 1 75 ? 14.333 6.516 -27.065 1.00 78.19 75 PHE A CA 1
ATOM 544 C C . PHE A 1 75 ? 12.882 6.047 -26.919 1.00 78.19 75 PHE A C 1
ATOM 546 O O . PHE A 1 75 ? 12.630 4.979 -26.356 1.00 78.19 75 PHE A O 1
ATOM 553 N N . ASP A 1 76 ? 11.920 6.814 -27.431 1.00 82.62 76 ASP A N 1
ATOM 554 C CA . ASP A 1 76 ? 10.505 6.451 -27.356 1.00 82.62 76 ASP A CA 1
ATOM 555 C C . ASP A 1 76 ? 10.182 5.202 -28.194 1.00 82.62 76 ASP A C 1
ATOM 557 O O . ASP A 1 76 ? 9.451 4.323 -27.717 1.00 82.62 76 ASP A O 1
ATOM 561 N N . ILE A 1 77 ? 10.782 5.071 -29.386 1.00 82.81 77 ILE A N 1
ATOM 562 C CA . ILE A 1 77 ? 10.699 3.853 -30.212 1.00 82.81 77 ILE A CA 1
ATOM 563 C C . ILE A 1 77 ? 11.348 2.670 -29.481 1.00 82.81 77 ILE A C 1
ATOM 565 O O . ILE A 1 77 ? 10.713 1.627 -29.317 1.00 82.81 77 ILE A O 1
ATOM 569 N N . PHE A 1 78 ? 12.566 2.847 -28.963 1.00 85.56 78 PHE A N 1
ATOM 570 C CA . PHE A 1 78 ? 13.286 1.810 -28.220 1.00 85.56 78 PHE A CA 1
ATOM 571 C C . PHE A 1 78 ? 12.476 1.300 -27.021 1.00 85.56 78 PHE A C 1
ATOM 573 O O . PHE A 1 78 ? 12.301 0.096 -26.834 1.00 85.56 78 PHE A O 1
ATOM 580 N N . ARG A 1 79 ? 11.897 2.210 -26.230 1.00 85.38 79 ARG A N 1
ATOM 581 C CA . ARG A 1 79 ? 11.059 1.862 -25.076 1.00 85.38 79 ARG A CA 1
ATOM 582 C C . ARG A 1 79 ? 9.807 1.076 -25.472 1.00 85.38 79 ARG A C 1
ATOM 584 O O . ARG A 1 79 ? 9.377 0.209 -24.707 1.00 85.38 79 ARG A O 1
ATOM 591 N N . ARG A 1 80 ? 9.191 1.384 -26.619 1.00 86.94 80 ARG A N 1
ATOM 592 C CA . ARG A 1 80 ? 7.990 0.684 -27.114 1.00 86.94 80 ARG A CA 1
ATOM 593 C C . ARG A 1 80 ? 8.272 -0.795 -27.385 1.00 86.94 80 ARG A C 1
ATOM 595 O O . ARG A 1 80 ? 7.431 -1.642 -27.066 1.00 86.94 80 ARG A O 1
ATOM 602 N N . ASP A 1 81 ? 9.456 -1.083 -27.911 1.00 86.75 81 ASP A N 1
ATOM 603 C CA . ASP A 1 81 ? 9.825 -2.414 -28.393 1.00 86.75 81 ASP A CA 1
ATOM 604 C C . ASP A 1 81 ? 10.720 -3.177 -27.390 1.00 86.75 81 ASP A C 1
ATOM 606 O O . ASP A 1 81 ? 11.024 -4.353 -27.579 1.00 86.75 81 ASP A O 1
ATOM 610 N N . HIS A 1 82 ? 11.075 -2.544 -26.266 1.00 89.50 82 HIS A N 1
ATOM 611 C CA . HIS A 1 82 ? 11.903 -3.129 -25.215 1.00 89.50 82 HIS A CA 1
ATOM 612 C C . HIS A 1 82 ? 11.277 -4.378 -24.569 1.00 89.50 82 HIS A C 1
ATOM 614 O O . HIS A 1 82 ? 10.108 -4.378 -24.165 1.00 89.50 82 HIS A O 1
ATOM 620 N N . GLN A 1 83 ? 12.097 -5.414 -24.358 1.00 90.50 83 GLN A N 1
ATOM 621 C CA . GLN A 1 83 ? 11.691 -6.701 -23.771 1.00 90.50 83 GLN A CA 1
ATOM 622 C C . GLN A 1 83 ? 10.980 -6.566 -22.411 1.00 90.50 83 GLN A C 1
ATOM 624 O O . GLN A 1 83 ? 9.983 -7.239 -22.151 1.00 90.50 83 GLN A O 1
ATOM 629 N N . ASP A 1 84 ? 11.429 -5.633 -21.565 1.00 88.25 84 ASP A N 1
ATOM 630 C CA . ASP A 1 84 ? 10.887 -5.453 -20.211 1.00 88.25 84 ASP A CA 1
ATOM 631 C C . ASP A 1 84 ? 9.639 -4.556 -20.158 1.00 88.25 84 ASP A C 1
ATOM 633 O O . ASP A 1 84 ? 9.093 -4.335 -19.073 1.00 88.25 84 ASP A O 1
ATOM 637 N N . ARG A 1 85 ? 9.150 -4.031 -21.296 1.00 88.56 85 ARG A N 1
ATOM 638 C CA . ARG A 1 85 ? 8.029 -3.071 -21.324 1.00 88.56 85 ARG A CA 1
ATOM 639 C C . ARG A 1 85 ? 6.803 -3.587 -20.576 1.00 88.56 85 ARG A C 1
ATOM 641 O O . ARG A 1 85 ? 6.217 -2.859 -19.778 1.00 88.56 85 ARG A O 1
ATOM 648 N N . ARG A 1 86 ? 6.412 -4.841 -20.831 1.00 89.56 86 ARG A N 1
ATOM 649 C CA . ARG A 1 86 ? 5.235 -5.452 -20.189 1.00 89.56 86 ARG A CA 1
ATOM 650 C C . ARG A 1 86 ? 5.415 -5.562 -18.677 1.00 89.56 86 ARG A C 1
ATOM 652 O O . ARG A 1 86 ? 4.500 -5.229 -17.936 1.00 89.56 86 ARG A O 1
ATOM 659 N N . THR A 1 87 ? 6.597 -5.975 -18.226 1.00 89.56 87 THR A N 1
ATOM 660 C CA . THR A 1 87 ? 6.925 -6.091 -16.800 1.00 89.56 87 THR A CA 1
ATOM 661 C C . THR A 1 87 ? 6.890 -4.732 -16.106 1.00 89.56 87 THR A C 1
ATOM 663 O O . THR A 1 87 ? 6.306 -4.608 -15.034 1.00 89.56 87 THR A O 1
ATOM 666 N N . ILE A 1 88 ? 7.461 -3.697 -16.729 1.00 87.19 88 ILE A N 1
ATOM 667 C CA . ILE A 1 88 ? 7.430 -2.325 -16.203 1.00 87.19 88 ILE A CA 1
ATOM 668 C C . ILE A 1 88 ? 5.988 -1.835 -16.066 1.00 87.19 88 ILE A C 1
ATOM 670 O O . ILE A 1 88 ? 5.626 -1.291 -15.025 1.00 87.19 88 ILE A O 1
ATOM 674 N N . GLU A 1 89 ? 5.160 -2.039 -17.090 1.00 89.50 89 GLU A N 1
ATOM 675 C CA . GLU A 1 89 ? 3.772 -1.580 -17.066 1.00 89.50 89 GLU A CA 1
ATOM 676 C C . GLU A 1 89 ? 2.938 -2.332 -16.021 1.00 89.50 89 GLU A C 1
ATOM 678 O O . GLU A 1 89 ? 2.240 -1.707 -15.226 1.00 89.50 89 GLU A O 1
ATOM 683 N N . ASN A 1 90 ? 3.100 -3.654 -15.923 1.00 90.44 90 ASN A N 1
ATOM 684 C CA . ASN A 1 90 ? 2.476 -4.452 -14.867 1.00 90.44 90 ASN A CA 1
ATOM 685 C C . ASN A 1 90 ? 2.911 -3.989 -13.467 1.00 90.44 90 ASN A C 1
ATOM 687 O O . ASN A 1 90 ? 2.091 -3.872 -12.562 1.00 90.44 90 ASN A O 1
ATOM 691 N N . ASN A 1 91 ? 4.191 -3.669 -13.269 1.00 91.00 91 ASN A N 1
ATOM 692 C CA . ASN A 1 91 ? 4.671 -3.181 -11.977 1.00 91.00 91 ASN A CA 1
ATOM 693 C C . ASN A 1 91 ? 4.062 -1.819 -11.614 1.00 91.00 91 ASN A C 1
ATOM 695 O O . ASN A 1 91 ? 3.767 -1.584 -10.442 1.00 91.00 91 ASN A O 1
ATOM 699 N N . LYS A 1 92 ? 3.833 -0.932 -12.592 1.00 89.56 92 LYS A N 1
ATOM 700 C CA . LYS A 1 92 ? 3.143 0.347 -12.359 1.00 89.56 92 LYS A CA 1
ATOM 701 C C . LYS A 1 92 ? 1.687 0.142 -11.962 1.00 89.56 92 LYS A C 1
ATOM 703 O O . LYS A 1 92 ? 1.232 0.771 -11.007 1.00 89.56 92 LYS A O 1
ATOM 708 N N . THR A 1 93 ? 0.963 -0.729 -12.665 1.00 93.50 93 THR A N 1
ATOM 709 C CA . THR A 1 93 ? -0.450 -0.993 -12.359 1.00 93.50 93 THR A CA 1
ATOM 710 C C . THR A 1 93 ? -0.598 -1.618 -10.974 1.00 93.50 93 THR A C 1
ATOM 712 O O . THR A 1 93 ? -1.399 -1.134 -10.171 1.00 93.50 93 THR A O 1
ATOM 715 N N . VAL A 1 94 ? 0.246 -2.598 -10.633 1.00 93.12 94 VAL A N 1
ATOM 716 C CA . VAL A 1 94 ? 0.283 -3.199 -9.290 1.00 93.12 94 VAL A CA 1
ATOM 717 C C . VAL A 1 94 ? 0.657 -2.154 -8.236 1.00 93.12 94 VAL A C 1
ATOM 719 O O . VAL A 1 94 ? -0.006 -2.066 -7.204 1.00 93.12 94 VAL A O 1
ATOM 722 N N . LEU A 1 95 ? 1.660 -1.306 -8.483 1.00 92.69 95 LEU A N 1
ATOM 723 C CA . LEU A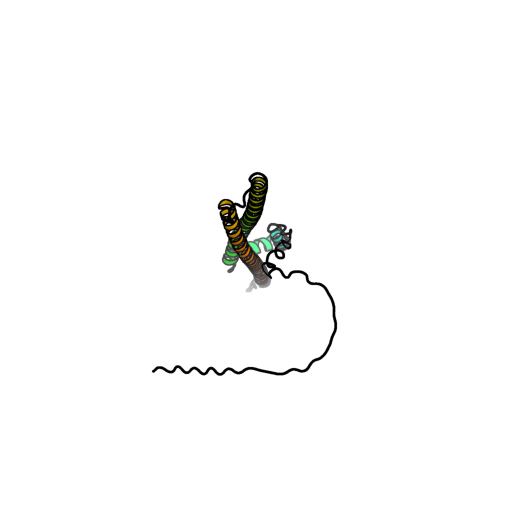 1 95 ? 2.041 -0.242 -7.549 1.00 92.69 95 LEU A CA 1
ATOM 724 C C . LEU A 1 95 ? 0.883 0.731 -7.278 1.00 92.69 95 LEU A C 1
ATOM 726 O O . LEU A 1 95 ? 0.646 1.091 -6.119 1.00 92.69 95 LEU A O 1
ATOM 730 N N . ALA A 1 96 ? 0.146 1.136 -8.315 1.00 93.00 96 ALA A N 1
ATOM 731 C CA . ALA A 1 96 ? -1.028 1.994 -8.178 1.00 93.00 96 ALA A CA 1
A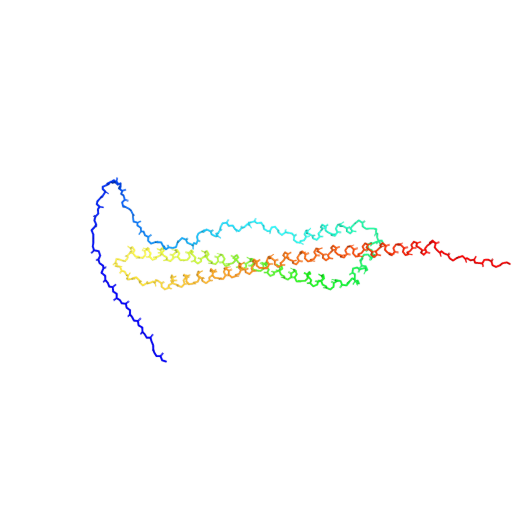TOM 732 C C . ALA A 1 96 ? -2.132 1.306 -7.360 1.00 93.00 96 ALA A C 1
ATOM 734 O O . ALA A 1 96 ? -2.664 1.897 -6.414 1.00 93.00 96 ALA A O 1
ATOM 735 N N . GLN A 1 97 ? -2.411 0.035 -7.659 1.00 96.00 97 GLN A N 1
ATOM 736 C CA . GLN A 1 97 ? -3.386 -0.773 -6.931 1.00 96.00 97 GLN A CA 1
ATOM 737 C C . GLN A 1 97 ? -3.019 -0.891 -5.446 1.00 96.00 97 GLN A C 1
ATOM 739 O O . GLN A 1 97 ? -3.818 -0.505 -4.591 1.00 96.00 97 GLN A O 1
ATOM 744 N N . ARG A 1 98 ? -1.797 -1.331 -5.117 1.00 94.56 98 ARG A N 1
ATOM 745 C CA . ARG A 1 98 ? -1.337 -1.474 -3.723 1.00 94.56 98 ARG A CA 1
ATOM 746 C C . ARG A 1 98 ? -1.335 -0.152 -2.970 1.00 94.56 98 ARG A C 1
ATOM 748 O O . ARG A 1 98 ? -1.701 -0.104 -1.798 1.00 94.56 98 ARG A O 1
ATOM 755 N N . SER A 1 99 ? -0.977 0.937 -3.647 1.00 93.75 99 SER A N 1
ATOM 756 C CA . SER A 1 99 ? -1.024 2.278 -3.063 1.00 93.75 99 SER A CA 1
ATOM 757 C C . SER A 1 99 ? -2.453 2.706 -2.728 1.00 93.75 99 SER A C 1
ATOM 759 O O . SER A 1 99 ? -2.677 3.295 -1.669 1.00 93.75 99 SER A O 1
ATOM 761 N N . SER A 1 100 ? -3.424 2.398 -3.593 1.00 95.69 100 SER A N 1
ATOM 762 C CA . SER A 1 100 ? -4.841 2.664 -3.321 1.00 95.69 100 SER A CA 1
ATOM 763 C C . SER A 1 100 ? -5.368 1.827 -2.148 1.00 95.69 100 SER A C 1
ATOM 765 O O . SER A 1 100 ? -6.015 2.366 -1.249 1.00 95.69 100 SER A O 1
ATOM 767 N N . GLU A 1 101 ? -4.992 0.548 -2.080 1.00 96.62 101 GLU A N 1
ATOM 768 C CA . GLU A 1 101 ? -5.356 -0.361 -0.990 1.00 96.62 101 GLU A CA 1
ATOM 769 C C . GLU A 1 101 ? -4.792 0.131 0.354 1.00 96.62 101 GLU A C 1
ATOM 771 O O . GLU A 1 101 ? -5.515 0.235 1.347 1.00 96.62 101 GLU A O 1
ATOM 776 N N . ALA A 1 102 ? -3.523 0.549 0.380 1.00 96.06 102 ALA A N 1
ATOM 777 C CA . ALA A 1 102 ? -2.892 1.109 1.572 1.00 96.06 102 ALA A CA 1
ATOM 778 C C . ALA A 1 102 ? -3.572 2.406 2.054 1.00 96.06 102 ALA A C 1
ATOM 780 O O . ALA A 1 102 ? -3.653 2.645 3.263 1.00 96.06 102 ALA A O 1
ATOM 781 N N . ARG A 1 103 ? -4.086 3.243 1.139 1.00 96.12 103 ARG A N 1
ATOM 782 C CA . ARG A 1 103 ? -4.883 4.431 1.503 1.00 96.12 103 ARG A CA 1
ATOM 783 C C . ARG A 1 103 ? -6.198 4.025 2.167 1.00 96.12 103 ARG A C 1
ATOM 785 O O . ARG A 1 103 ? -6.482 4.501 3.264 1.00 96.12 103 ARG A O 1
ATOM 792 N N . ALA A 1 104 ? -6.931 3.083 1.576 1.00 96.88 104 ALA A N 1
ATOM 793 C CA . ALA A 1 104 ? -8.184 2.584 2.142 1.00 96.88 104 ALA A CA 1
ATOM 794 C C . ALA A 1 104 ? -7.989 1.953 3.535 1.00 96.88 104 ALA A C 1
ATOM 796 O O . ALA A 1 104 ? -8.776 2.198 4.455 1.00 96.88 104 ALA A O 1
ATOM 797 N N . LEU A 1 105 ? -6.911 1.185 3.731 1.00 96.50 105 LEU A N 1
ATOM 798 C CA . LEU A 1 105 ? -6.570 0.629 5.044 1.00 96.50 105 LEU A CA 1
ATOM 799 C C . LEU A 1 105 ? -6.198 1.701 6.058 1.00 96.50 105 LEU A C 1
ATOM 801 O O . LEU A 1 105 ? -6.607 1.594 7.208 1.00 96.50 105 LEU A O 1
ATOM 805 N N . ARG A 1 106 ? -5.459 2.742 5.659 1.00 95.94 106 ARG A N 1
ATOM 806 C CA . ARG A 1 106 ? -5.141 3.862 6.555 1.00 95.94 106 ARG A CA 1
ATOM 807 C C . ARG A 1 106 ? -6.411 4.520 7.082 1.00 95.94 106 ARG A C 1
ATOM 809 O O . ARG A 1 106 ? -6.515 4.775 8.279 1.00 95.94 106 ARG A O 1
ATOM 816 N N . GLU A 1 107 ? -7.383 4.762 6.210 1.00 97.31 107 GLU A N 1
ATOM 817 C CA . GLU A 1 107 ? -8.675 5.290 6.638 1.00 97.31 107 GLU A CA 1
ATOM 818 C C . GLU A 1 107 ? -9.408 4.313 7.560 1.00 97.31 107 GLU A C 1
ATOM 820 O O . GLU A 1 107 ? -9.966 4.731 8.572 1.00 97.31 107 GLU A O 1
ATOM 825 N N . LYS A 1 108 ? -9.380 3.009 7.253 1.00 96.81 108 LYS A N 1
ATOM 826 C CA . LYS A 1 108 ? -9.988 1.976 8.102 1.00 96.81 108 LYS A CA 1
ATOM 827 C C . LYS A 1 108 ? -9.355 1.938 9.495 1.00 96.81 108 LYS A C 1
ATOM 829 O O . LYS A 1 108 ? -10.095 1.889 10.468 1.00 96.81 108 LYS A O 1
ATOM 834 N N . VAL A 1 109 ? -8.028 2.029 9.589 1.00 96.81 109 VAL A N 1
ATOM 835 C CA . VAL A 1 109 ? -7.272 2.120 10.850 1.00 96.81 109 VAL A CA 1
ATOM 836 C C . VAL A 1 109 ? -7.674 3.366 11.645 1.00 96.81 109 VAL A C 1
ATOM 838 O O . VAL A 1 109 ? -7.841 3.304 12.862 1.00 96.81 109 VAL A O 1
ATOM 841 N N . ASN A 1 110 ? -7.873 4.502 10.972 1.00 95.44 110 ASN A N 1
ATOM 842 C CA . ASN A 1 110 ? -8.335 5.719 11.638 1.00 95.44 110 ASN A CA 1
ATOM 843 C C . ASN A 1 110 ? -9.780 5.577 12.148 1.00 95.44 110 ASN A C 1
ATOM 845 O O . ASN A 1 110 ? -10.086 5.971 13.272 1.00 95.44 110 ASN A O 1
ATOM 849 N N . ARG A 1 111 ? -10.661 4.958 11.351 1.00 96.94 111 ARG A N 1
ATOM 850 C CA . ARG A 1 111 ? -12.045 4.660 11.745 1.00 96.94 111 ARG A CA 1
ATOM 851 C C . ARG A 1 111 ? -12.107 3.724 12.955 1.00 96.94 111 ARG A C 1
ATOM 853 O O . ARG A 1 111 ? -12.820 4.041 13.901 1.00 96.94 111 ARG A O 1
ATOM 860 N N . THR A 1 112 ? -11.341 2.631 12.973 1.00 96.19 112 THR A N 1
ATOM 861 C CA . THR A 1 112 ? -11.296 1.713 14.127 1.00 96.19 112 THR A CA 1
ATOM 862 C C . THR A 1 112 ? -10.719 2.394 15.368 1.00 96.19 112 THR A C 1
ATOM 864 O O . THR A 1 112 ? -11.271 2.238 16.453 1.00 96.19 112 THR A O 1
ATOM 867 N N . LYS A 1 113 ? -9.687 3.240 15.232 1.00 95.62 113 LYS A N 1
ATOM 868 C CA . LYS A 1 113 ? -9.173 4.051 16.354 1.00 95.62 113 LYS A CA 1
ATOM 869 C C . LYS A 1 113 ? -10.257 4.958 16.949 1.00 95.62 113 LYS A C 1
ATOM 871 O O . LYS A 1 113 ? -10.418 5.004 18.168 1.00 95.62 113 LYS A O 1
ATOM 876 N N . ASN A 1 114 ? -11.021 5.643 16.099 1.00 97.62 114 ASN A N 1
ATOM 877 C CA . ASN A 1 114 ? -12.120 6.503 16.542 1.00 97.62 114 ASN A CA 1
ATOM 878 C C . ASN A 1 114 ? -13.255 5.696 17.197 1.00 97.62 114 ASN A C 1
ATOM 880 O O . ASN A 1 114 ? -13.735 6.102 18.252 1.00 97.62 114 ASN A O 1
ATOM 884 N N . SER A 1 115 ? -13.613 4.537 16.632 1.00 97.94 115 SER A N 1
ATOM 885 C CA . SER A 1 115 ? -14.595 3.603 17.203 1.00 97.94 115 SER A CA 1
ATOM 886 C C . SER A 1 115 ? -14.203 3.158 18.618 1.00 97.94 115 SER A C 1
ATOM 888 O O . SER A 1 115 ? -14.989 3.284 19.555 1.00 97.94 115 SER A O 1
ATOM 890 N N . ILE A 1 116 ? -12.945 2.747 18.818 1.00 96.81 116 ILE A N 1
ATOM 891 C CA . ILE A 1 116 ? -12.418 2.368 20.140 1.00 96.81 116 ILE A CA 1
ATOM 892 C C . ILE A 1 116 ? -12.536 3.521 21.140 1.00 96.81 116 ILE A C 1
ATOM 894 O O . ILE A 1 116 ? -12.927 3.302 22.286 1.00 96.81 116 ILE A O 1
ATOM 898 N N . ASN A 1 117 ? -12.172 4.739 20.735 1.00 97.19 117 ASN A N 1
ATOM 899 C CA . ASN A 1 117 ? -12.238 5.906 21.613 1.00 97.19 117 ASN A CA 1
ATOM 900 C C . ASN A 1 117 ? -13.679 6.229 22.017 1.00 97.19 117 ASN A C 1
ATOM 902 O O . ASN A 1 117 ? -13.927 6.541 23.178 1.00 97.19 117 ASN A O 1
ATOM 906 N N . GLU A 1 118 ? -14.624 6.117 21.087 1.00 98.00 118 GLU A N 1
ATOM 907 C CA . GLU A 1 118 ? -16.040 6.353 21.358 1.00 98.00 118 GLU A CA 1
ATOM 908 C C . GLU A 1 118 ? -16.630 5.289 22.293 1.00 98.00 118 GLU A C 1
ATOM 910 O O . GLU A 1 118 ? -17.246 5.619 23.305 1.00 98.00 118 GLU A O 1
ATOM 915 N N . LEU A 1 119 ? -16.343 4.009 22.046 1.00 97.06 119 LEU A N 1
ATOM 916 C CA . LEU A 1 119 ? -16.771 2.918 22.927 1.00 97.06 119 LEU A CA 1
ATOM 917 C C . LEU A 1 119 ? -16.210 3.063 24.350 1.00 97.06 119 LEU A C 1
ATOM 919 O O . LEU A 1 119 ? -16.902 2.769 25.325 1.00 97.06 119 LEU A O 1
ATOM 923 N N . LYS A 1 120 ? -14.971 3.552 24.492 1.00 94.38 120 LYS A N 1
ATOM 924 C CA . LYS A 1 120 ? -14.379 3.855 25.804 1.00 94.38 120 LYS A CA 1
ATOM 925 C C . LYS A 1 120 ? -15.120 4.980 26.528 1.00 94.38 120 LYS A C 1
ATOM 927 O O . LYS A 1 120 ? -15.364 4.844 27.723 1.00 94.38 120 LYS A O 1
ATOM 932 N N . LYS A 1 121 ? -15.517 6.045 25.823 1.00 96.88 121 LYS A N 1
ATOM 933 C CA . LYS A 1 121 ? -16.336 7.121 26.408 1.00 96.88 121 LYS A CA 1
ATOM 934 C C . LYS A 1 121 ? -17.691 6.596 26.871 1.00 96.88 121 LYS A C 1
ATOM 936 O O . LYS A 1 121 ? -18.123 6.907 27.975 1.00 96.88 121 LYS A O 1
ATOM 941 N N . GLN A 1 122 ? -18.345 5.760 26.065 1.00 95.94 122 GLN A N 1
ATOM 942 C CA . GLN A 1 122 ? -19.620 5.135 26.439 1.00 95.94 122 GLN A CA 1
ATOM 943 C C . GLN A 1 122 ? -19.486 4.250 27.679 1.00 95.94 122 GLN A C 1
ATOM 945 O O . GLN A 1 122 ? -20.342 4.290 28.562 1.00 95.94 122 GLN A O 1
ATOM 950 N N . LEU A 1 123 ? -18.388 3.499 27.778 1.00 93.81 123 LEU A N 1
ATOM 951 C CA . LEU A 1 123 ? -18.078 2.684 28.949 1.00 93.81 123 LEU A CA 1
ATOM 952 C C . LEU A 1 123 ? -17.907 3.542 30.212 1.00 93.81 123 LEU A C 1
ATOM 954 O O . LEU A 1 123 ? -18.456 3.210 31.261 1.00 93.81 123 LEU A O 1
ATOM 958 N N . GLU A 1 124 ? -17.178 4.652 30.115 1.00 93.75 124 GLU A N 1
ATOM 959 C CA . GLU A 1 124 ? -16.983 5.592 31.224 1.00 93.75 124 GLU A CA 1
ATOM 960 C C . GLU A 1 124 ? -18.300 6.249 31.657 1.00 93.75 124 GLU A C 1
ATOM 962 O O . GLU A 1 124 ? -18.640 6.229 32.841 1.00 93.75 124 GLU A O 1
ATOM 967 N N . MET A 1 125 ? -19.102 6.729 30.700 1.00 93.94 125 MET A N 1
ATOM 968 C CA . MET A 1 125 ? -20.434 7.278 30.975 1.00 93.94 125 MET A CA 1
ATOM 969 C C . MET A 1 125 ? -21.337 6.257 31.673 1.00 93.94 125 MET A C 1
ATOM 971 O O . MET A 1 125 ? -22.018 6.598 32.640 1.00 93.94 125 MET A O 1
ATOM 975 N N . ARG A 1 126 ? -21.322 4.992 31.231 1.00 91.56 126 ARG A N 1
ATOM 976 C CA . ARG A 1 126 ? -22.132 3.925 31.831 1.00 91.56 126 ARG A CA 1
ATOM 977 C C . ARG A 1 126 ? -21.718 3.631 33.273 1.00 91.56 126 ARG A C 1
ATOM 979 O O . ARG A 1 126 ? -22.579 3.461 34.136 1.00 91.56 126 ARG A O 1
ATOM 986 N N . ARG A 1 127 ? -20.412 3.619 33.548 1.00 88.62 127 ARG A N 1
ATOM 987 C CA . ARG A 1 127 ? -19.872 3.456 34.906 1.00 88.62 127 ARG A CA 1
ATOM 988 C C . ARG A 1 127 ? -20.259 4.621 35.814 1.00 88.62 127 ARG A C 1
ATOM 990 O O . ARG A 1 127 ? -20.682 4.384 36.941 1.00 88.62 127 ARG A O 1
ATOM 997 N N . MET A 1 128 ? -20.189 5.855 35.313 1.00 89.44 128 MET A N 1
ATOM 998 C CA . MET A 1 128 ? -20.594 7.046 36.065 1.00 89.44 128 MET A CA 1
ATOM 999 C C . MET A 1 128 ? -22.098 7.055 36.378 1.00 89.44 128 MET A C 1
ATOM 1001 O O . MET A 1 128 ? -22.483 7.349 37.506 1.00 89.44 128 MET A O 1
ATOM 1005 N N . GLN A 1 129 ? -22.950 6.665 35.421 1.00 88.81 129 GLN A N 1
ATOM 1006 C CA . GLN A 1 129 ? -24.395 6.516 35.644 1.00 88.81 129 GLN A CA 1
ATOM 1007 C C . GLN A 1 129 ? -24.705 5.498 36.748 1.00 88.81 129 GLN A C 1
ATOM 1009 O O . GLN A 1 129 ? -25.540 5.773 37.607 1.00 88.81 129 GLN A O 1
ATOM 1014 N N . ARG A 1 130 ? -24.010 4.350 36.764 1.00 83.25 130 ARG A N 1
ATOM 1015 C CA . ARG A 1 130 ? -24.176 3.349 37.830 1.00 83.25 130 ARG A CA 1
ATOM 1016 C C . ARG A 1 130 ? -23.724 3.869 39.191 1.00 83.25 130 ARG A C 1
ATOM 1018 O O . ARG A 1 130 ? -24.446 3.699 40.166 1.00 83.25 130 ARG A O 1
ATOM 1025 N N . ALA A 1 131 ? -22.573 4.537 39.254 1.00 83.75 131 ALA A N 1
ATOM 1026 C CA . ALA A 1 131 ? -22.090 5.127 40.500 1.00 83.75 131 ALA A CA 1
ATOM 1027 C C . ALA A 1 131 ? -23.082 6.162 41.065 1.00 83.75 131 ALA A C 1
ATOM 1029 O O . ALA A 1 131 ? -23.355 6.157 42.260 1.00 83.75 131 ALA A O 1
ATOM 1030 N N . ALA A 1 132 ? -23.680 6.998 40.210 1.00 85.00 132 ALA A N 1
ATOM 1031 C CA . ALA A 1 132 ? -24.690 7.970 40.628 1.00 85.00 132 ALA A CA 1
ATOM 1032 C C . ALA A 1 132 ? -25.980 7.309 41.159 1.00 85.00 132 ALA A C 1
ATOM 1034 O O . ALA A 1 132 ? -26.538 7.773 42.152 1.00 85.00 132 ALA A O 1
ATOM 1035 N N . GLN A 1 133 ? -26.431 6.214 40.534 1.00 77.12 133 GLN A N 1
ATOM 1036 C CA . GLN A 1 133 ? -27.622 5.460 40.955 1.00 77.12 133 GLN A CA 1
ATOM 1037 C C . GLN A 1 133 ? -27.407 4.710 42.281 1.00 77.12 133 GLN A C 1
ATOM 1039 O O . GLN A 1 133 ? -28.287 4.720 43.141 1.00 77.12 133 GLN A O 1
ATOM 1044 N N . GLY A 1 134 ? -26.219 4.137 42.495 1.00 67.12 134 GLY A N 1
ATOM 1045 C CA . GLY A 1 134 ? -25.868 3.455 43.748 1.00 67.12 134 GLY A CA 1
ATOM 1046 C C . GLY A 1 134 ? -25.769 4.385 44.966 1.00 67.12 134 GLY A C 1
ATOM 1047 O O . GLY A 1 134 ? -25.918 3.937 46.096 1.00 67.12 134 GLY A O 1
ATOM 1048 N N . VAL A 1 135 ? -25.569 5.692 44.758 1.00 59.94 135 VAL A N 1
ATOM 1049 C CA . VAL A 1 135 ? -25.569 6.701 45.836 1.00 59.94 135 VAL A CA 1
ATOM 1050 C C . VAL A 1 135 ? -26.995 7.096 46.262 1.00 59.94 135 VAL A C 1
ATOM 1052 O O . VAL A 1 135 ? -27.182 7.600 47.365 1.00 59.94 135 VAL A O 1
ATOM 1055 N N . THR A 1 136 ? -28.014 6.852 45.426 1.00 55.84 136 THR A N 1
ATOM 1056 C CA . THR A 1 136 ? -29.418 7.229 45.703 1.00 55.84 136 THR A CA 1
ATOM 1057 C C . THR A 1 136 ? -30.299 6.070 46.186 1.00 55.84 136 THR A C 1
ATOM 1059 O O . THR A 1 136 ? -31.321 6.323 46.821 1.00 55.84 136 THR A O 1
ATOM 1062 N N . GLY A 1 137 ? -29.918 4.814 45.931 1.00 46.75 137 GLY A N 1
ATOM 1063 C CA . GLY A 1 137 ? -30.629 3.618 46.394 1.00 46.75 137 GLY A CA 1
ATOM 1064 C C . GLY A 1 137 ? -29.757 2.785 47.327 1.00 46.75 137 GLY A C 1
ATOM 1065 O O . GLY A 1 137 ? -28.889 2.050 46.873 1.00 46.75 137 GLY A O 1
ATOM 1066 N N . GLY A 1 138 ? -29.964 2.902 48.638 1.00 44.78 138 GLY A N 1
ATOM 1067 C CA . GLY A 1 138 ? -29.238 2.099 49.618 1.00 44.78 138 GLY A CA 1
ATOM 1068 C C . GLY A 1 138 ? -29.642 0.626 49.557 1.00 44.78 138 GLY A C 1
ATOM 1069 O O . GLY A 1 138 ? -30.696 0.279 50.075 1.00 44.78 138 GLY A O 1
ATOM 1070 N N . LEU A 1 139 ? -28.803 -0.210 48.940 1.00 40.44 139 LEU A N 1
ATOM 1071 C CA . LEU A 1 139 ? -28.491 -1.613 49.268 1.00 40.44 139 LEU A CA 1
ATOM 1072 C C . LEU A 1 139 ? -27.415 -2.108 48.275 1.00 40.44 139 LEU A C 1
ATOM 1074 O O . LEU A 1 139 ? -27.397 -1.648 47.133 1.00 40.44 139 LEU A O 1
ATOM 1078 N N . PRO A 1 140 ? -26.493 -3.001 48.684 1.00 49.50 140 PRO A N 1
ATOM 1079 C CA . PRO A 1 140 ? -25.440 -3.508 47.817 1.00 49.50 140 PRO A CA 1
ATOM 1080 C C . PRO A 1 140 ? -26.066 -4.512 46.850 1.00 49.50 140 PRO A C 1
ATOM 1082 O O . PRO A 1 140 ? -26.195 -5.693 47.159 1.00 49.50 140 PRO A O 1
ATOM 1085 N N . GLU A 1 141 ? -26.535 -4.012 45.711 1.00 49.41 141 GLU A N 1
ATOM 1086 C CA . GLU A 1 141 ? -26.989 -4.860 44.619 1.00 49.41 141 GLU A CA 1
ATOM 1087 C C . GLU A 1 141 ? -25.785 -5.682 44.153 1.00 49.41 141 GLU A C 1
ATOM 1089 O O . GLU A 1 141 ? -24.708 -5.140 43.882 1.00 49.41 141 GLU A O 1
ATOM 1094 N N . GLU A 1 142 ? -25.959 -6.999 44.203 1.00 43.56 142 GLU A N 1
ATOM 1095 C CA . GLU A 1 142 ? -24.943 -7.990 43.907 1.00 43.56 142 GLU A CA 1
ATOM 1096 C C . GLU A 1 142 ? -24.199 -7.685 42.606 1.00 43.56 142 GLU A C 1
ATOM 1098 O O . GLU A 1 142 ? -24.683 -7.035 41.683 1.00 43.56 142 GLU A O 1
ATOM 1103 N N . GLU A 1 143 ? -22.988 -8.217 42.573 1.00 49.62 143 GLU A N 1
ATOM 1104 C CA . GLU A 1 143 ? -21.929 -8.171 41.573 1.00 49.62 143 GLU A CA 1
ATOM 1105 C C . GLU A 1 143 ? -22.326 -8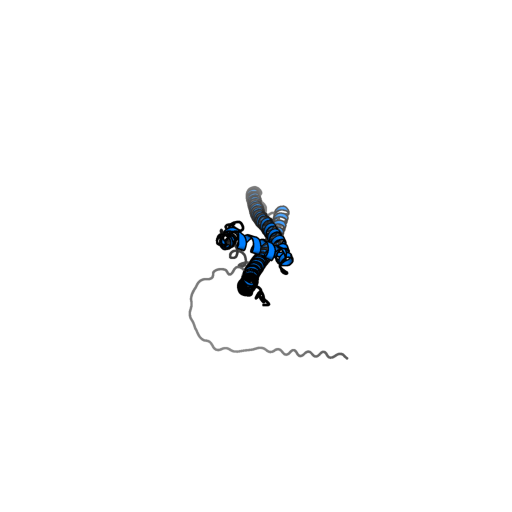.733 40.186 1.00 49.62 143 GLU A C 1
ATOM 1107 O O . GLU A 1 143 ? -21.529 -9.359 39.485 1.00 49.62 143 GLU A O 1
ATOM 1112 N N . GLU A 1 144 ? -23.566 -8.524 39.748 1.00 52.66 144 GLU A N 1
ATOM 1113 C CA . GLU A 1 144 ? -24.043 -8.890 38.429 1.00 52.66 144 GLU A CA 1
ATOM 1114 C C . GLU A 1 144 ? -23.503 -7.860 37.427 1.00 52.66 144 GLU A C 1
ATOM 1116 O O . GLU A 1 144 ? -23.932 -6.706 37.346 1.00 52.66 144 GLU A O 1
ATOM 1121 N N . ARG A 1 145 ? -22.452 -8.254 36.694 1.00 63.44 145 ARG A N 1
ATOM 1122 C CA . ARG A 1 145 ? -21.855 -7.451 35.615 1.00 63.44 145 ARG A CA 1
ATOM 1123 C C . ARG A 1 145 ? -22.955 -6.842 34.751 1.00 63.44 145 ARG A C 1
ATOM 1125 O O . ARG A 1 145 ? -23.630 -7.574 34.031 1.00 63.44 145 ARG A O 1
ATOM 1132 N N . ASP A 1 146 ? -23.039 -5.510 34.744 1.00 78.94 146 ASP A N 1
ATOM 1133 C CA . ASP A 1 146 ? -23.953 -4.775 33.872 1.00 78.94 146 ASP A CA 1
ATOM 1134 C C . ASP A 1 146 ? -23.848 -5.317 32.433 1.00 78.94 146 ASP A C 1
ATOM 1136 O O . ASP A 1 146 ? -22.778 -5.232 31.810 1.00 78.94 146 ASP A O 1
ATOM 1140 N N . PRO A 1 147 ? -24.928 -5.906 31.889 1.00 85.81 147 PRO A N 1
ATOM 1141 C CA . PRO A 1 147 ? -24.889 -6.560 30.589 1.00 85.81 147 PRO A CA 1
ATOM 1142 C C . PRO A 1 147 ? -24.557 -5.569 29.468 1.00 85.81 147 PRO A C 1
ATOM 1144 O O . PRO A 1 147 ? -24.025 -5.974 28.430 1.00 85.81 147 PRO A O 1
ATOM 1147 N N . VAL A 1 148 ? -24.830 -4.274 29.669 1.00 88.06 148 VAL A N 1
ATOM 1148 C CA . VAL A 1 148 ? -24.463 -3.202 28.734 1.00 88.06 148 VAL A CA 1
ATOM 1149 C C . VAL A 1 148 ? -22.951 -2.978 28.738 1.00 88.06 148 VAL A C 1
ATOM 1151 O O . VAL A 1 148 ? -22.328 -3.033 27.677 1.00 88.06 148 VAL A O 1
ATOM 1154 N N . GLU A 1 149 ? -22.332 -2.823 29.909 1.00 89.50 149 GLU A N 1
ATOM 1155 C CA . GLU A 1 149 ? -20.872 -2.763 30.045 1.00 89.50 149 GLU A CA 1
ATOM 1156 C C . GLU A 1 149 ? -20.187 -4.014 29.473 1.00 89.50 149 GLU A C 1
ATOM 1158 O O . GLU A 1 149 ? -19.216 -3.904 28.720 1.00 89.50 149 GLU A O 1
ATOM 1163 N N . GLY A 1 150 ? -20.721 -5.208 29.747 1.00 89.94 150 GLY A N 1
ATOM 1164 C CA . GLY A 1 150 ? -20.203 -6.454 29.182 1.00 89.94 150 GLY A CA 1
ATOM 1165 C C . GLY A 1 150 ? -20.213 -6.473 27.647 1.00 89.94 150 GLY A C 1
ATOM 1166 O O . GLY A 1 150 ? -19.261 -6.958 27.030 1.00 89.94 150 GLY A O 1
ATOM 1167 N N . LYS A 1 151 ? -21.258 -5.921 27.015 1.00 94.31 151 LYS A N 1
ATOM 1168 C CA . LYS A 1 151 ? -21.339 -5.768 25.551 1.00 94.31 151 LYS A CA 1
ATOM 1169 C C . LYS A 1 151 ? -20.327 -4.746 25.027 1.00 94.31 151 LYS A C 1
ATOM 1171 O O . LYS A 1 151 ? -19.622 -5.058 24.068 1.00 94.31 151 LYS A O 1
ATOM 1176 N N . LEU A 1 152 ? -20.206 -3.585 25.673 1.00 93.81 152 LEU A N 1
ATOM 1177 C CA . LEU A 1 152 ? -19.245 -2.542 25.291 1.00 93.81 152 LEU A CA 1
ATOM 1178 C C . LEU A 1 152 ? -17.801 -3.052 25.359 1.00 93.81 152 LEU A C 1
ATOM 1180 O O . LEU A 1 152 ? -17.033 -2.854 24.422 1.00 93.81 152 LEU A O 1
ATOM 1184 N N . LEU A 1 153 ? -17.436 -3.784 26.417 1.00 93.12 153 LEU A N 1
ATOM 1185 C CA . LEU A 1 153 ? -16.106 -4.390 26.540 1.00 93.12 153 LEU A CA 1
ATOM 1186 C C . LEU A 1 153 ? -15.825 -5.391 25.414 1.00 93.12 153 LEU A C 1
ATOM 1188 O O . LEU A 1 153 ? -14.749 -5.360 24.819 1.00 93.12 153 LEU A O 1
ATOM 1192 N N . LYS A 1 154 ? -16.800 -6.246 25.077 1.00 95.88 154 LYS A N 1
ATOM 1193 C CA . LYS A 1 154 ? -16.669 -7.182 23.949 1.00 95.88 154 LYS A CA 1
ATOM 1194 C C . LYS A 1 154 ? -16.457 -6.445 22.624 1.00 95.88 154 LYS A C 1
ATOM 1196 O O . LYS A 1 154 ? -15.602 -6.858 21.846 1.00 95.88 154 LYS A O 1
ATOM 1201 N N . GLN A 1 155 ? -17.183 -5.351 22.387 1.00 96.94 155 GLN A N 1
ATOM 1202 C CA . GLN A 1 155 ? -17.018 -4.518 21.191 1.00 96.94 155 GLN A CA 1
ATOM 1203 C C . GLN A 1 155 ? -15.654 -3.820 21.152 1.00 96.94 155 GLN A C 1
ATOM 1205 O O . GLN A 1 155 ? -15.011 -3.811 20.108 1.00 96.94 155 GLN A O 1
ATOM 1210 N N . VAL A 1 156 ? -15.162 -3.301 22.282 1.00 95.81 156 VAL A N 1
ATOM 1211 C CA . VAL A 1 156 ? -13.813 -2.715 22.368 1.00 95.81 156 VAL A CA 1
ATOM 1212 C C . VAL A 1 156 ? -12.744 -3.750 22.022 1.00 95.81 156 VAL A C 1
ATOM 1214 O O . VAL A 1 156 ? -11.826 -3.451 21.261 1.00 95.81 156 VAL A O 1
ATOM 1217 N N . GLU A 1 157 ? -12.843 -4.964 22.565 1.00 96.62 157 GLU A N 1
ATOM 1218 C CA . GLU A 1 157 ? -11.882 -6.030 22.266 1.00 96.62 157 GLU A CA 1
ATOM 1219 C C . GLU A 1 157 ? -11.967 -6.508 20.809 1.00 96.62 157 GLU A C 1
ATOM 1221 O O . GLU A 1 157 ? -10.941 -6.828 20.207 1.00 96.62 157 GLU A O 1
ATOM 1226 N N . GLU A 1 158 ? -13.160 -6.513 20.209 1.00 97.81 158 GLU A N 1
ATOM 1227 C CA . GLU A 1 158 ? -13.336 -6.747 18.770 1.00 97.81 158 GLU A CA 1
ATOM 1228 C C . GLU A 1 158 ? -12.647 -5.665 17.934 1.00 97.81 158 GLU A C 1
ATOM 1230 O O . GLU A 1 158 ? -11.829 -5.965 17.065 1.00 97.81 158 GLU A O 1
ATOM 1235 N N . GLU A 1 159 ? -12.900 -4.396 18.241 1.00 97.25 159 GLU A N 1
ATOM 1236 C CA . GLU A 1 159 ? -12.304 -3.275 17.519 1.00 97.25 159 GLU A CA 1
ATOM 1237 C C . GLU A 1 159 ? -10.781 -3.224 17.671 1.00 97.25 159 GLU A C 1
ATOM 1239 O O . GLU A 1 159 ? -10.070 -2.920 16.713 1.00 97.25 159 GLU A O 1
ATOM 1244 N N . LYS A 1 160 ? -10.239 -3.601 18.836 1.00 96.81 160 LYS A N 1
ATOM 1245 C CA . LYS A 1 160 ? -8.789 -3.766 19.022 1.00 96.81 160 LYS A CA 1
ATOM 1246 C C . LYS A 1 160 ? -8.215 -4.860 18.124 1.00 96.81 160 LYS A C 1
ATOM 1248 O O . LYS A 1 160 ? -7.145 -4.665 17.540 1.00 96.81 160 LYS A O 1
ATOM 1253 N N . ARG A 1 161 ? -8.905 -5.999 17.994 1.00 97.94 161 ARG A N 1
ATOM 1254 C CA . ARG A 1 161 ? -8.500 -7.084 17.083 1.00 97.94 161 ARG A CA 1
ATOM 1255 C C . ARG A 1 161 ? -8.548 -6.622 15.626 1.00 97.94 161 ARG A C 1
ATOM 1257 O O . ARG A 1 161 ? -7.572 -6.827 14.900 1.00 97.94 161 ARG A O 1
ATOM 1264 N N . ASN A 1 162 ? -9.602 -5.908 15.234 1.00 97.06 162 ASN A N 1
ATOM 1265 C CA . ASN A 1 162 ? -9.733 -5.311 13.903 1.00 97.06 162 ASN A CA 1
ATOM 1266 C C . ASN A 1 162 ? -8.643 -4.275 13.615 1.00 97.06 162 ASN A C 1
ATOM 1268 O O . ASN A 1 162 ? -8.025 -4.305 12.547 1.00 97.06 162 ASN A O 1
ATOM 1272 N N . TYR A 1 163 ? -8.362 -3.380 14.562 1.00 97.88 163 TYR A N 1
ATOM 1273 C CA . TYR A 1 163 ? -7.271 -2.414 14.466 1.00 97.88 163 TYR A CA 1
ATOM 1274 C C . TYR A 1 163 ? -5.934 -3.123 14.246 1.00 97.88 163 TYR A C 1
ATOM 1276 O O . TYR A 1 163 ? -5.235 -2.811 13.287 1.00 97.88 163 TYR A O 1
ATOM 1284 N N . LYS A 1 164 ? -5.605 -4.119 15.079 1.00 97.50 164 LYS A N 1
ATOM 1285 C CA . LYS A 1 164 ? -4.345 -4.863 14.963 1.00 97.50 164 LYS A CA 1
ATOM 1286 C C . LYS A 1 164 ? -4.211 -5.528 13.593 1.00 97.50 164 LYS A C 1
ATOM 1288 O O . LYS A 1 164 ? -3.226 -5.293 12.904 1.00 97.50 164 LYS A O 1
ATOM 1293 N N . SER A 1 165 ? -5.228 -6.278 13.170 1.00 97.38 165 SER A N 1
ATOM 1294 C CA . SER A 1 165 ? -5.229 -6.959 11.870 1.00 97.38 165 SER A CA 1
ATOM 1295 C C . SER A 1 165 ? -5.073 -5.981 10.697 1.00 97.38 165 SER A C 1
ATOM 1297 O O . SER A 1 165 ? -4.224 -6.179 9.829 1.00 97.38 165 SER A O 1
ATOM 1299 N N . THR A 1 166 ? -5.842 -4.887 10.685 1.00 95.25 166 THR A N 1
ATOM 1300 C CA . THR A 1 166 ? -5.778 -3.883 9.605 1.00 95.25 166 THR A CA 1
ATOM 1301 C C . THR A 1 166 ? -4.457 -3.120 9.583 1.00 95.25 166 THR A C 1
ATOM 1303 O O . THR A 1 166 ? -3.942 -2.811 8.509 1.00 95.25 166 THR A O 1
ATOM 1306 N N . PHE A 1 167 ? -3.886 -2.844 10.753 1.00 96.88 167 PHE A N 1
ATOM 1307 C CA . PHE A 1 167 ? -2.593 -2.189 10.885 1.00 96.88 167 PHE A CA 1
ATOM 1308 C C . PHE A 1 167 ? -1.432 -3.089 10.445 1.00 96.88 167 PHE A C 1
ATOM 1310 O O . PHE A 1 167 ? -0.529 -2.623 9.748 1.00 96.88 167 PHE A O 1
ATOM 1317 N N . ASP A 1 168 ? -1.466 -4.374 10.797 1.00 97.69 168 ASP A N 1
ATOM 1318 C CA . ASP A 1 168 ? -0.466 -5.348 10.356 1.00 97.69 168 ASP A CA 1
ATOM 1319 C C . ASP A 1 168 ? -0.523 -5.543 8.829 1.00 97.69 168 ASP A C 1
ATOM 1321 O O . ASP A 1 168 ? 0.518 -5.525 8.168 1.00 97.69 168 ASP A O 1
ATOM 1325 N N . HIS A 1 169 ? -1.726 -5.589 8.240 1.00 97.44 169 HIS A N 1
ATOM 1326 C CA . HIS A 1 169 ? -1.893 -5.613 6.778 1.00 97.44 169 HIS A CA 1
ATOM 1327 C C . HIS A 1 169 ? -1.349 -4.337 6.113 1.00 97.44 169 HIS A C 1
ATOM 1329 O O . HIS A 1 169 ? -0.613 -4.395 5.128 1.00 97.44 169 HIS A O 1
ATOM 1335 N N . LEU A 1 170 ? -1.611 -3.165 6.701 1.00 97.38 170 LEU A N 1
ATOM 1336 C CA . LEU A 1 170 ? -1.063 -1.894 6.219 1.00 97.38 170 LEU A CA 1
ATOM 1337 C C . LEU A 1 170 ? 0.476 -1.867 6.252 1.00 97.38 170 LEU A C 1
ATOM 1339 O O . LEU A 1 170 ? 1.102 -1.318 5.340 1.00 97.38 170 LEU A O 1
ATOM 1343 N N . LYS A 1 171 ? 1.105 -2.457 7.276 1.00 96.56 171 LYS A N 1
ATOM 1344 C CA . LYS A 1 171 ? 2.569 -2.588 7.343 1.00 96.56 171 LYS A CA 1
ATOM 1345 C C . LYS A 1 171 ? 3.112 -3.455 6.210 1.00 96.56 171 LYS A C 1
ATOM 1347 O O . LYS A 1 171 ? 4.091 -3.050 5.583 1.00 96.56 171 LYS A O 1
ATOM 1352 N N . ALA A 1 172 ? 2.471 -4.589 5.932 1.00 96.62 172 ALA A N 1
ATOM 1353 C CA . ALA A 1 172 ? 2.858 -5.474 4.836 1.00 96.62 172 ALA A CA 1
ATOM 1354 C C . ALA A 1 172 ? 2.737 -4.775 3.469 1.00 96.62 172 ALA A C 1
ATOM 1356 O O . ALA A 1 172 ? 3.687 -4.776 2.684 1.00 96.62 172 ALA A O 1
ATOM 1357 N N . LEU A 1 173 ? 1.631 -4.064 3.215 1.00 95.12 173 LEU A N 1
ATOM 1358 C CA . LEU A 1 173 ? 1.487 -3.276 1.984 1.00 95.12 173 LEU A CA 1
ATOM 1359 C C . LEU A 1 173 ? 2.545 -2.175 1.871 1.00 95.12 173 LEU A C 1
ATOM 1361 O O . LEU A 1 173 ? 3.056 -1.916 0.784 1.00 95.12 173 LEU A O 1
ATOM 1365 N N . LYS A 1 174 ? 2.930 -1.535 2.982 1.00 93.38 174 LYS A N 1
ATOM 1366 C CA . LYS A 1 174 ? 3.993 -0.519 2.973 1.00 93.38 174 LYS A CA 1
ATOM 1367 C C . LYS A 1 174 ? 5.336 -1.104 2.525 1.00 93.38 174 LYS A C 1
ATOM 1369 O O . LYS A 1 174 ? 6.086 -0.412 1.836 1.00 93.38 174 LYS A O 1
ATOM 1374 N N . THR A 1 175 ? 5.665 -2.337 2.909 1.00 96.06 175 THR A N 1
ATOM 1375 C CA . THR A 1 175 ? 6.900 -2.991 2.449 1.00 96.06 175 THR A CA 1
ATOM 1376 C C . THR A 1 175 ? 6.798 -3.436 0.993 1.00 96.06 175 THR A C 1
ATOM 1378 O O . THR A 1 175 ? 7.751 -3.234 0.244 1.00 96.06 175 THR A O 1
ATOM 1381 N N . GLU A 1 176 ? 5.643 -3.953 0.564 1.00 94.44 176 GLU A N 1
ATOM 1382 C CA . GLU A 1 176 ? 5.392 -4.325 -0.837 1.00 94.44 176 GLU A CA 1
ATOM 1383 C C . GLU A 1 176 ? 5.496 -3.112 -1.776 1.00 94.44 176 GLU A C 1
ATOM 1385 O O . GLU A 1 176 ? 6.197 -3.170 -2.783 1.00 94.44 176 GLU A O 1
ATOM 1390 N N . ILE A 1 177 ? 4.900 -1.973 -1.408 1.00 93.69 177 ILE A N 1
ATOM 1391 C CA . ILE A 1 177 ? 4.992 -0.715 -2.169 1.00 93.69 177 ILE A CA 1
ATOM 1392 C C . ILE A 1 177 ? 6.451 -0.278 -2.334 1.00 93.69 177 ILE A C 1
ATOM 1394 O O . ILE A 1 177 ? 6.869 0.042 -3.445 1.00 93.69 177 ILE A O 1
ATOM 1398 N N . LYS A 1 178 ? 7.250 -0.308 -1.258 1.00 93.06 178 LYS A N 1
ATOM 1399 C CA . LYS A 1 178 ? 8.686 0.016 -1.334 1.00 93.06 178 LYS A CA 1
ATOM 1400 C C . LYS A 1 178 ? 9.435 -0.926 -2.276 1.00 93.06 178 LYS A C 1
ATOM 1402 O O . LYS A 1 178 ? 10.303 -0.486 -3.027 1.00 93.06 178 LYS A O 1
ATOM 1407 N N . HIS A 1 179 ? 9.111 -2.216 -2.235 1.00 92.75 179 HIS A N 1
ATOM 1408 C CA . HIS A 1 179 ? 9.723 -3.203 -3.115 1.00 92.75 179 HIS A CA 1
ATOM 1409 C C . HIS A 1 179 ? 9.373 -2.948 -4.588 1.00 92.75 179 HIS A C 1
ATOM 1411 O O . HIS A 1 179 ? 10.268 -2.922 -5.431 1.00 92.75 179 HIS A O 1
ATOM 1417 N N . LEU A 1 180 ? 8.102 -2.674 -4.893 1.00 90.62 180 LEU A N 1
ATOM 1418 C CA . LEU A 1 180 ? 7.631 -2.351 -6.244 1.00 90.62 180 LEU A CA 1
ATOM 1419 C C . LEU A 1 180 ? 8.264 -1.066 -6.791 1.00 90.62 180 LEU A C 1
ATOM 1421 O O . LEU A 1 180 ? 8.668 -1.029 -7.951 1.00 90.62 180 LEU A O 1
ATOM 1425 N N . GLN A 1 181 ? 8.412 -0.037 -5.952 1.00 89.00 181 GLN A N 1
ATOM 1426 C CA . GLN A 1 181 ? 9.139 1.184 -6.311 1.00 89.00 181 GLN A CA 1
ATOM 1427 C C . GLN A 1 181 ? 10.586 0.870 -6.699 1.00 89.00 181 GLN A C 1
ATOM 1429 O O . GLN A 1 181 ? 11.042 1.284 -7.760 1.00 89.00 181 GLN A O 1
ATOM 1434 N N . LEU A 1 182 ? 11.291 0.070 -5.895 1.00 89.50 182 LEU A N 1
ATOM 1435 C CA . LEU A 1 182 ? 12.665 -0.331 -6.200 1.00 89.50 182 LEU A CA 1
ATOM 1436 C C . LEU A 1 182 ? 12.766 -1.144 -7.500 1.00 89.50 182 LEU A C 1
ATOM 1438 O O . LEU A 1 182 ? 13.713 -0.957 -8.263 1.00 89.50 182 LEU A O 1
ATOM 1442 N N . LEU A 1 183 ? 11.812 -2.040 -7.766 1.00 88.88 183 LEU A N 1
ATOM 1443 C CA . LEU A 1 183 ? 11.763 -2.792 -9.023 1.00 88.88 183 LEU A CA 1
ATOM 1444 C C . LEU A 1 183 ? 11.570 -1.870 -10.231 1.00 88.88 183 LEU A C 1
ATOM 1446 O O . LEU A 1 183 ? 12.235 -2.067 -11.247 1.00 88.88 183 LEU A O 1
ATOM 1450 N N . LEU A 1 184 ? 10.708 -0.856 -10.120 1.00 87.56 184 LEU A N 1
ATOM 1451 C CA . LEU A 1 184 ? 10.535 0.144 -11.174 1.00 87.56 184 LEU A CA 1
ATOM 1452 C C . LEU A 1 184 ? 11.809 0.951 -11.401 1.00 87.56 184 LEU A C 1
ATOM 1454 O O . LEU A 1 184 ? 12.213 1.112 -12.548 1.00 87.56 184 LEU A O 1
ATOM 1458 N N . GLU A 1 185 ? 12.470 1.404 -10.339 1.00 87.81 185 GLU A N 1
ATOM 1459 C CA . GLU A 1 185 ? 13.724 2.152 -10.462 1.00 87.81 185 GLU A CA 1
ATOM 1460 C C . GLU A 1 185 ? 14.832 1.317 -11.109 1.00 87.81 185 GLU A C 1
ATOM 1462 O O . GLU A 1 185 ? 15.488 1.767 -12.047 1.00 87.81 185 GLU A O 1
ATOM 1467 N N . ARG A 1 186 ? 14.978 0.049 -10.709 1.00 87.19 186 ARG A N 1
ATOM 1468 C CA . ARG A 1 186 ? 15.918 -0.877 -11.360 1.00 87.19 186 ARG A CA 1
ATOM 1469 C C . ARG A 1 186 ? 15.604 -1.069 -12.841 1.00 87.19 186 ARG A C 1
ATOM 1471 O O . ARG A 1 186 ? 16.518 -1.055 -13.661 1.00 87.19 186 ARG A O 1
ATOM 1478 N N . ALA A 1 187 ? 14.329 -1.232 -13.190 1.00 86.88 187 ALA A N 1
ATOM 1479 C CA . ALA A 1 187 ? 13.918 -1.413 -14.576 1.00 86.88 187 ALA A CA 1
ATOM 1480 C C . ALA A 1 187 ? 14.124 -0.141 -15.418 1.00 86.88 187 ALA A C 1
ATOM 1482 O O . ALA A 1 187 ? 14.538 -0.240 -16.570 1.00 86.88 187 ALA A O 1
ATOM 1483 N N . LYS A 1 188 ? 13.906 1.049 -14.841 1.00 84.31 188 LYS A N 1
ATOM 1484 C CA . LYS A 1 188 ? 14.211 2.340 -15.481 1.00 84.31 188 LYS A CA 1
ATOM 1485 C C . LYS A 1 188 ? 15.708 2.484 -15.764 1.00 84.31 188 LYS A C 1
ATOM 1487 O O . LYS A 1 188 ? 16.075 2.823 -16.885 1.00 84.31 188 LYS A O 1
ATOM 1492 N N . VAL A 1 189 ? 16.564 2.186 -14.782 1.00 86.56 189 VAL A N 1
ATOM 1493 C CA . VAL A 1 189 ? 18.030 2.239 -14.944 1.00 86.56 189 VAL A CA 1
ATOM 1494 C C . VAL A 1 189 ? 18.497 1.255 -16.015 1.00 86.56 189 VAL A C 1
ATOM 1496 O O . VAL A 1 189 ? 19.304 1.619 -16.867 1.00 86.56 189 VAL A O 1
ATOM 1499 N N . LYS A 1 190 ? 17.961 0.027 -16.013 1.00 88.44 190 LYS A N 1
ATOM 1500 C CA . LYS A 1 190 ? 18.264 -0.965 -17.050 1.00 88.44 190 LYS A CA 1
ATOM 1501 C C . LYS A 1 190 ? 17.865 -0.457 -18.437 1.00 88.44 190 LYS A C 1
ATOM 1503 O O . LYS A 1 190 ? 18.704 -0.425 -19.321 1.00 88.44 190 LYS A O 1
ATOM 1508 N N . LEU A 1 191 ? 16.637 0.040 -18.596 1.00 87.62 191 LEU A N 1
ATOM 1509 C CA . LEU A 1 191 ? 16.158 0.597 -19.864 1.00 87.62 191 LEU A CA 1
ATOM 1510 C C . LEU A 1 191 ? 17.060 1.731 -20.381 1.00 87.62 191 LEU A C 1
ATOM 1512 O O . LEU A 1 191 ? 17.335 1.807 -21.575 1.00 87.62 191 LEU A O 1
ATOM 1516 N N . GLN A 1 192 ? 17.524 2.618 -19.494 1.00 85.06 192 GLN A N 1
ATOM 1517 C CA . GLN A 1 192 ? 18.447 3.691 -19.867 1.00 85.06 192 GLN A CA 1
ATOM 1518 C C . GLN A 1 192 ? 19.805 3.156 -20.321 1.00 85.06 192 GLN A C 1
ATOM 1520 O O . GLN A 1 192 ? 20.346 3.656 -21.306 1.00 85.06 192 GLN A O 1
ATOM 1525 N N . LYS A 1 193 ? 20.351 2.163 -19.613 1.00 88.06 193 LYS A N 1
ATOM 1526 C CA . LYS A 1 193 ? 21.620 1.525 -19.967 1.00 88.06 193 LYS A CA 1
ATOM 1527 C C . LYS A 1 193 ? 21.519 0.827 -21.324 1.00 88.06 193 LYS A C 1
ATOM 1529 O O . LYS A 1 193 ? 22.313 1.135 -22.208 1.00 88.06 193 LYS A O 1
ATOM 1534 N N . ASP A 1 194 ? 20.503 -0.014 -21.495 1.00 89.19 194 ASP A N 1
ATOM 1535 C CA . ASP A 1 194 ? 20.253 -0.763 -22.727 1.00 89.19 194 ASP A CA 1
ATOM 1536 C C . ASP A 1 194 ? 20.065 0.208 -23.911 1.00 89.19 194 ASP A C 1
ATOM 1538 O O . ASP A 1 194 ? 20.572 -0.027 -25.006 1.00 89.19 194 ASP A O 1
ATOM 1542 N N . PHE A 1 195 ? 19.421 1.360 -23.681 1.00 86.25 195 PHE A N 1
ATOM 1543 C CA . PHE A 1 195 ? 19.320 2.409 -24.692 1.00 86.25 195 PHE A CA 1
ATOM 1544 C C . PHE A 1 195 ? 20.663 3.061 -25.039 1.00 86.25 195 PHE A C 1
ATOM 1546 O O . PHE A 1 195 ? 20.906 3.316 -26.213 1.00 86.25 195 PHE A O 1
ATOM 1553 N N . GLN A 1 196 ? 21.531 3.377 -24.067 1.00 86.62 196 GLN A N 1
ATOM 1554 C CA . GLN A 1 196 ? 22.838 3.968 -24.395 1.00 86.62 196 GLN A CA 1
ATOM 1555 C C . GLN A 1 196 ? 23.713 2.990 -25.183 1.00 86.62 196 GLN A C 1
ATOM 1557 O O . GLN A 1 196 ? 24.413 3.424 -26.098 1.00 86.62 196 GLN A O 1
ATOM 1562 N N . GLU A 1 197 ? 23.667 1.699 -24.849 1.00 87.81 197 GLU A N 1
ATOM 1563 C CA . GLU A 1 197 ? 24.368 0.646 -25.591 1.00 87.81 197 GLU A CA 1
ATOM 1564 C C . GLU A 1 197 ? 23.845 0.575 -27.031 1.00 87.81 197 GLU A C 1
ATOM 1566 O O . GLU A 1 197 ? 24.613 0.781 -27.972 1.00 87.81 197 GLU A O 1
ATOM 1571 N N . TRP A 1 198 ? 22.525 0.438 -27.200 1.00 90.00 198 TRP A N 1
ATOM 1572 C CA . TRP A 1 198 ? 21.881 0.425 -28.516 1.00 90.00 198 TRP A CA 1
ATOM 1573 C C . TRP A 1 198 ? 22.170 1.693 -29.335 1.00 90.00 198 TRP A C 1
ATOM 1575 O O . TRP A 1 198 ? 22.536 1.613 -30.505 1.00 90.00 198 TRP A O 1
ATOM 1585 N N . TRP A 1 199 ? 22.069 2.875 -28.723 1.00 84.12 199 TRP A N 1
ATOM 1586 C CA . TRP A 1 199 ? 22.322 4.152 -29.395 1.00 84.12 199 TRP A CA 1
ATOM 1587 C C . TRP A 1 199 ? 23.788 4.309 -29.817 1.00 84.12 199 TRP A C 1
ATOM 1589 O O . TRP A 1 199 ? 24.077 4.881 -30.869 1.00 84.12 199 TRP A O 1
ATOM 1599 N N . SER A 1 200 ? 24.729 3.799 -29.020 1.00 86.00 200 SER A N 1
ATOM 1600 C CA . SER A 1 200 ? 26.158 3.818 -29.362 1.00 86.00 200 SER A CA 1
ATOM 1601 C C . SER A 1 200 ? 26.455 2.903 -30.552 1.00 86.00 200 SER A C 1
ATOM 1603 O O . SER A 1 200 ? 27.184 3.295 -31.460 1.00 86.00 200 SER A O 1
ATOM 1605 N N . GLU A 1 201 ? 25.845 1.716 -30.594 1.00 85.69 201 GLU A N 1
ATOM 1606 C CA . GLU A 1 201 ? 25.947 0.816 -31.748 1.00 85.69 201 GLU A CA 1
ATOM 1607 C C . GLU A 1 201 ? 25.329 1.423 -33.009 1.00 85.69 201 GLU A C 1
ATOM 1609 O O . GLU A 1 201 ? 25.928 1.355 -34.082 1.00 85.69 201 GLU A O 1
ATOM 1614 N N . GLU A 1 202 ? 24.155 2.040 -32.888 1.00 79.62 202 GLU A N 1
ATOM 1615 C CA . GLU A 1 202 ? 23.455 2.639 -34.023 1.00 79.62 202 GLU A CA 1
ATOM 1616 C C . GLU A 1 202 ? 24.231 3.834 -34.594 1.00 79.62 202 GLU A C 1
ATOM 1618 O O . GLU A 1 202 ? 24.438 3.936 -35.803 1.00 79.62 202 GLU A O 1
ATOM 1623 N N . THR A 1 203 ? 24.757 4.704 -33.729 1.00 78.12 203 THR A N 1
ATOM 1624 C CA . THR A 1 203 ? 25.602 5.830 -34.161 1.00 78.12 203 THR A CA 1
ATOM 1625 C C . THR A 1 203 ? 26.920 5.366 -34.786 1.00 78.12 203 THR A C 1
ATOM 1627 O O . THR A 1 203 ? 27.328 5.927 -35.804 1.00 78.12 203 THR A O 1
ATOM 1630 N N . TRP A 1 204 ? 27.544 4.304 -34.260 1.00 80.25 204 TRP A N 1
ATOM 1631 C CA . TRP A 1 204 ? 28.709 3.671 -34.885 1.00 80.25 204 TRP A CA 1
ATOM 1632 C C . TRP A 1 204 ? 28.385 3.108 -36.274 1.00 80.25 204 TRP A C 1
ATOM 1634 O O . TRP A 1 204 ? 29.111 3.380 -37.232 1.00 80.25 204 TRP A O 1
ATOM 1644 N N . ARG A 1 205 ? 27.276 2.369 -36.418 1.00 75.06 205 ARG A N 1
ATOM 1645 C CA . ARG A 1 205 ? 26.824 1.817 -37.709 1.00 75.06 205 ARG A CA 1
ATOM 1646 C C . ARG A 1 205 ? 26.629 2.912 -38.748 1.00 75.06 205 ARG A C 1
ATOM 1648 O O . ARG A 1 205 ? 27.147 2.796 -39.858 1.00 75.06 205 ARG A O 1
ATOM 1655 N N . LEU A 1 206 ? 25.934 3.986 -38.379 1.00 76.94 206 LEU A N 1
ATOM 1656 C CA . LEU A 1 206 ? 25.704 5.126 -39.264 1.00 76.94 206 LEU A CA 1
ATOM 1657 C C . LEU A 1 206 ? 27.021 5.810 -39.659 1.00 76.94 206 LEU A C 1
ATOM 1659 O O . LEU A 1 206 ? 27.208 6.147 -40.826 1.00 76.94 206 LEU A O 1
ATOM 1663 N N . GLN A 1 207 ? 27.967 5.959 -38.729 1.00 73.25 207 GLN A N 1
ATOM 1664 C CA . GLN A 1 207 ? 29.270 6.563 -39.015 1.00 73.25 207 GLN A CA 1
ATOM 1665 C C . GLN A 1 207 ? 30.125 5.701 -39.960 1.00 73.25 207 GLN A C 1
ATOM 1667 O O . GLN A 1 207 ? 30.735 6.234 -40.887 1.00 73.25 207 GLN A O 1
ATOM 1672 N N . VAL A 1 208 ? 30.126 4.375 -39.789 1.00 71.19 208 VAL A N 1
ATOM 1673 C CA . VAL A 1 208 ? 30.810 3.440 -40.703 1.00 71.19 208 VAL A CA 1
ATOM 1674 C C . VAL A 1 208 ? 30.181 3.471 -42.101 1.00 71.19 208 VAL A C 1
ATOM 1676 O O . VAL A 1 208 ? 30.909 3.508 -43.092 1.00 71.19 208 VAL A O 1
ATOM 1679 N N . MET A 1 209 ? 28.848 3.532 -42.200 1.00 63.41 209 MET A N 1
ATOM 1680 C CA . MET A 1 209 ? 28.142 3.663 -43.484 1.00 63.41 209 MET A CA 1
ATOM 1681 C C . MET A 1 209 ? 28.419 5.000 -44.189 1.00 63.41 209 MET A C 1
ATOM 1683 O O . MET A 1 209 ? 28.447 5.042 -45.416 1.00 63.41 209 MET A O 1
ATOM 1687 N N . MET A 1 210 ? 28.663 6.078 -43.438 1.00 63.03 210 MET A N 1
ATOM 1688 C CA . MET A 1 210 ? 28.998 7.394 -44.000 1.00 63.03 210 MET A CA 1
ATOM 1689 C C . MET A 1 210 ? 30.455 7.502 -44.480 1.00 63.03 210 MET A C 1
ATOM 1691 O O . MET A 1 210 ? 30.733 8.266 -45.400 1.00 63.03 210 MET A O 1
ATOM 1695 N N . ILE A 1 211 ? 31.387 6.754 -43.877 1.00 62.78 211 ILE A N 1
ATOM 1696 C CA . ILE A 1 211 ? 32.818 6.780 -44.237 1.00 62.78 211 ILE A CA 1
ATOM 1697 C C . ILE A 1 211 ? 33.152 5.738 -45.326 1.00 62.78 211 ILE A C 1
ATOM 1699 O O . ILE A 1 211 ? 34.073 5.944 -46.112 1.00 62.78 211 ILE A O 1
ATOM 1703 N N . GLY A 1 212 ? 32.393 4.641 -45.422 1.00 59.03 212 GLY A N 1
ATOM 1704 C CA . GLY A 1 212 ? 32.625 3.529 -46.358 1.00 59.03 212 GLY A CA 1
ATOM 1705 C C . GLY A 1 212 ? 31.910 3.610 -47.716 1.00 59.03 212 GLY A C 1
ATOM 1706 O O . GLY A 1 212 ? 31.612 2.563 -48.288 1.00 59.03 212 GLY A O 1
ATOM 1707 N N . GLY A 1 213 ? 31.588 4.805 -48.227 1.00 50.00 213 GLY A N 1
ATOM 1708 C CA . GLY A 1 213 ? 30.893 4.971 -49.516 1.00 50.00 213 GLY A CA 1
ATOM 1709 C C . GLY A 1 213 ? 31.602 4.273 -50.700 1.00 50.00 213 GLY A C 1
ATOM 1710 O O . GLY A 1 213 ? 32.828 4.140 -50.685 1.00 50.00 213 GLY A O 1
ATOM 1711 N N . PRO A 1 214 ? 30.862 3.804 -51.728 1.00 52.62 214 PRO A N 1
ATOM 1712 C CA . PRO A 1 214 ? 31.394 2.923 -52.768 1.00 52.62 214 PRO A CA 1
ATOM 1713 C C . PRO A 1 214 ? 32.526 3.588 -53.558 1.00 52.62 214 PRO A C 1
ATOM 1715 O O . PRO A 1 214 ? 32.344 4.651 -54.149 1.00 52.62 214 PRO A O 1
ATOM 1718 N N . VAL A 1 215 ? 33.683 2.919 -53.620 1.00 54.72 215 VAL A N 1
ATOM 1719 C CA . VAL A 1 215 ? 34.745 3.234 -54.582 1.00 54.72 215 VAL A CA 1
ATOM 1720 C C . VAL A 1 215 ? 34.176 2.966 -55.971 1.00 54.72 215 VAL A C 1
ATOM 1722 O O . VAL A 1 215 ? 34.114 1.825 -56.428 1.00 54.72 215 VAL A O 1
ATOM 1725 N N . SER A 1 216 ? 33.714 4.017 -56.641 1.00 54.31 216 SER A N 1
ATOM 1726 C CA . SER A 1 216 ? 33.389 3.972 -58.059 1.00 54.31 216 SER A CA 1
ATOM 1727 C C . SER A 1 216 ? 34.667 3.632 -58.825 1.00 54.31 216 SER A C 1
ATOM 1729 O O . SER A 1 216 ? 35.533 4.487 -59.013 1.00 54.31 216 SER A O 1
ATOM 1731 N N . LEU A 1 217 ? 34.796 2.368 -59.233 1.00 48.62 217 LEU A N 1
ATOM 1732 C CA . LEU A 1 217 ? 35.797 1.926 -60.194 1.00 48.62 217 LEU A CA 1
ATOM 1733 C C . LEU A 1 217 ? 35.510 2.636 -61.520 1.00 48.62 217 LEU A C 1
ATOM 1735 O O . LEU A 1 217 ? 34.638 2.236 -62.286 1.00 48.62 217 LEU A O 1
ATOM 1739 N N . VAL A 1 218 ? 36.239 3.721 -61.769 1.00 49.03 218 VAL A N 1
ATOM 1740 C CA . VAL A 1 218 ? 36.352 4.318 -63.098 1.00 49.03 218 VAL A CA 1
ATOM 1741 C C . VAL A 1 218 ? 37.199 3.359 -63.929 1.00 49.03 218 VAL A C 1
ATOM 1743 O O . VAL A 1 218 ? 38.422 3.335 -63.819 1.00 49.03 218 VAL A O 1
ATOM 1746 N N . THR A 1 219 ? 36.539 2.517 -64.719 1.00 52.81 219 THR A N 1
ATOM 1747 C CA . THR A 1 219 ? 37.185 1.752 -65.786 1.00 52.81 219 THR A CA 1
ATOM 1748 C C . THR A 1 219 ? 37.542 2.723 -66.910 1.00 52.81 219 THR A C 1
ATOM 1750 O O . THR A 1 219 ? 36.657 3.381 -67.459 1.00 52.81 219 THR A O 1
ATOM 1753 N N . ARG A 1 220 ? 38.830 2.821 -67.240 1.00 49.50 220 ARG A N 1
ATOM 1754 C CA . ARG A 1 220 ? 39.315 3.392 -68.496 1.00 49.50 220 ARG A CA 1
ATOM 1755 C C . ARG A 1 220 ? 40.193 2.368 -69.192 1.00 49.50 220 ARG A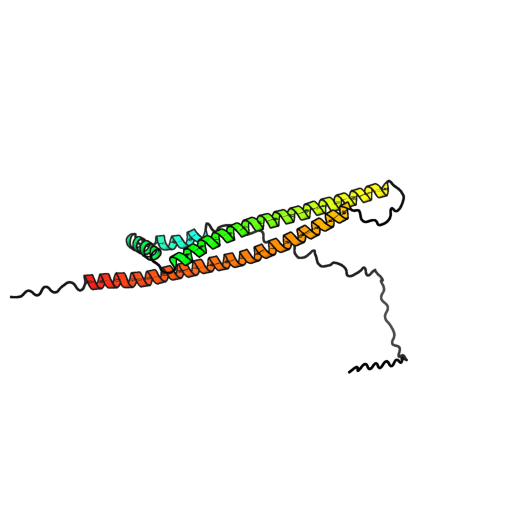 C 1
ATOM 1757 O O . ARG A 1 220 ? 40.954 1.691 -68.468 1.00 49.50 220 ARG A O 1
#

Foldseek 3Di:
DDDDDDDDDDDDDDDDDDDDDDDDDDDDDDDDPDDPPDDPPPPDPPPDPPDDPVVVVVVLVVVLVPDDPVLSVLLVVLLVPDPCNVVLVVLVVVLVVLVVVLVVLVVVLVVLVVVLVVLVVVLVVVVVVVVVVCVVDDDPDDPDPDVVNVVSVVVNVVSVVVNVVSVVVSVVSVVVSVVSVVVNVVVSVVSVVVSVVVVVVVVVVVVCVVVCPDPPPPDD

InterPro domains:
  IPR056524 Kinesin-like protein KIF6/9, C-terminal [PF23735] (70-205)

Organism: NCBI:txid630683

Secondary structure (DSSP, 8-state):
------------------------------------SSSTTSS---S-----TTTHHHHHHHHHTTS-HHHHHHHHHHHHH-TTHHHHHHHHHHHHHHHHHHHHHHHHHHHHHHHHHHHHHHHHHHHHHHHHHHHHS-S-------HHHHHHHHHHHHHHHHHHHHHHHHHHHHHHHHHHHHHHHHHHHHHHHHHHHHHHHHHHHHHHHHHS--------

pLDDT: mean 70.64, std 24.58, range [25.92, 98.0]

Radius of gyration: 37.62 Å; chains: 1; bounding box: 70×72×133 Å

Sequence (220 aa):
MFGRSLARISHSDPSVASGEGGEERGGDGRPHRVLVYSAAVMDDVPHALVAPTGGQDIIIWEGLARLSAGKQEAFDIFRRDHQDRRTIENNKTVLAQRSSEARALREKVNRTKNSINELKKQLEMRRMQRAAQGVTGGLPEEEERDPVEGKLLKQVEEEKRNYKSTFDHLKALKTEIKHLQLLLERAKVKLQKDFQEWWSEETWRLQVMMIGGPVSLVTR